Protein AF-A0A0N4Y5T8-F1 (afdb_monomer_lite)

InterPro domains:
  IPR003280 Two pore domain potassium channel [PTHR11003] (22-188)
  IPR013099 Potassium channel domain [PF07885] (125-163)

Radius of gyration: 40.85 Å; chains: 1; bounding box: 80×56×123 Å

Organism: Nippostrongylus brasiliensis (NCBI:txid27835)

pLDDT: mean 76.86, std 15.26, range [43.31, 96.75]

Foldseek 3Di:
DVVVVVVVVVVVVVVVVVVCVLCCVLVVLVVVLVVLVVVLVVVLCVVQVVVVVVVVVVLVVLVVVLVVVLVCVCVPDPDDDPVVSVVSNVVSVVVSVVVVCVVQVVLVVVVPPDDPDPVCPVVCPPSRDARPDPVSNVVVVVSCVVNVVSVVVNCVSVVVVVVVVVVVVVCVVVVVVVVVVVVVVVVVVVVVVCVPDPCNVVVVVVVVVVVVVVVVVVVVVD

Sequence (222 aa):
MAQVRLALVVDTQAALEKATAFIVTHVGLCFMVAVYAVVGAFMFQAIEYPKEMEFQGHIKNDTWNVVHELYDFINNSSVIEEAEVKAKAHRLLKHYEKLLVEAVNFEGTVVTFKLKSELYSSIAGYGHICPKTDTGRLMTIFYAMVGIPLMLLCLANIAETLAQIFTYIYFKVCCAYCRWQRNRRRIRRAALSFRYHPNAAVNNIRRGTVNFQLNQSFSVRN

Secondary structure (DSSP, 8-state):
-HHHHHHHHHHHHHHHHHHHHHHHHHHHHHHHHHHHHHHHHHHHHHHHHHHHHHHHHHHHHHHHHHHHHHHHHHHT-SS--HHHHHHHHHHHHHHHHHHHHHHHHHHHHTT-SS---TTSTTTGGGTT-S-SSHHHHHHHHHHHHHHHHHHHHHHHHHHHHHHHHHHHHHHHHHHHHHHHHHHHHHHHHHHHHHHS-TTHHHHHHHHHHHHHHHHHHHHT--

Structure (mmCIF, N/CA/C/O backbone):
data_AF-A0A0N4Y5T8-F1
#
_entry.id   AF-A0A0N4Y5T8-F1
#
loop_
_atom_site.group_PDB
_atom_site.id
_atom_site.type_symbol
_atom_site.label_atom_id
_atom_site.label_alt_id
_atom_site.label_comp_id
_atom_site.label_asym_id
_atom_site.label_entity_id
_atom_site.label_seq_id
_atom_site.pdbx_PDB_ins_code
_atom_site.Cartn_x
_atom_site.Cartn_y
_atom_site.Cartn_z
_atom_site.occupancy
_atom_site.B_iso_or_equiv
_atom_site.auth_seq_id
_atom_site.auth_comp_id
_atom_site.auth_asym_id
_atom_site.auth_atom_id
_atom_site.pdbx_PDB_model_num
ATOM 1 N N . MET A 1 1 ? -34.583 -21.631 40.948 1.00 59.00 1 MET A N 1
ATOM 2 C CA . MET A 1 1 ? -33.353 -21.997 40.202 1.00 59.00 1 MET A CA 1
ATOM 3 C C . MET A 1 1 ? -33.558 -22.125 38.689 1.00 59.00 1 MET A C 1
ATOM 5 O O . MET A 1 1 ? -32.701 -21.646 37.961 1.00 59.00 1 MET A O 1
ATOM 9 N N . ALA A 1 2 ? -34.667 -22.695 38.193 1.00 61.88 2 ALA A N 1
ATOM 10 C CA . ALA A 1 2 ? -34.928 -22.814 36.747 1.00 61.88 2 ALA A CA 1
ATOM 11 C C . ALA A 1 2 ? -35.050 -21.459 36.010 1.00 61.88 2 ALA A C 1
ATOM 13 O O . ALA A 1 2 ? -34.438 -21.284 34.966 1.00 61.88 2 ALA A O 1
ATOM 14 N N . GLN A 1 3 ? -35.740 -20.476 36.603 1.00 59.06 3 GLN A N 1
ATOM 15 C CA . GLN A 1 3 ? -35.907 -19.126 36.032 1.00 59.06 3 GLN A CA 1
ATOM 16 C C . GLN A 1 3 ? -34.575 -18.368 35.855 1.00 59.06 3 GLN A C 1
ATOM 18 O O . GLN A 1 3 ? -34.359 -17.701 34.852 1.00 59.06 3 GLN A O 1
ATOM 23 N N . VAL A 1 4 ? -33.638 -18.537 36.797 1.00 67.88 4 VAL A N 1
ATOM 24 C CA . VAL A 1 4 ? -32.302 -17.912 36.739 1.00 67.88 4 VAL A CA 1
ATOM 25 C C . VAL A 1 4 ? -31.433 -18.559 35.658 1.00 67.88 4 VAL A C 1
ATOM 27 O O . VAL A 1 4 ? -30.693 -17.862 34.975 1.00 67.88 4 VAL A O 1
ATOM 30 N N . ARG A 1 5 ? -31.540 -19.883 35.466 1.00 68.50 5 ARG A N 1
ATOM 31 C CA . ARG A 1 5 ? -30.838 -20.591 34.383 1.00 68.50 5 ARG A CA 1
ATOM 32 C C . ARG A 1 5 ? -31.384 -20.215 33.008 1.00 68.50 5 ARG A C 1
ATOM 34 O O . ARG A 1 5 ? -30.592 -20.061 32.091 1.00 68.50 5 ARG A O 1
ATOM 41 N N . LEU A 1 6 ? -32.699 -20.037 32.875 1.00 70.00 6 LEU A N 1
ATOM 42 C CA . LEU A 1 6 ? -33.319 -19.621 31.616 1.00 70.00 6 LEU A CA 1
ATOM 43 C C . LEU A 1 6 ? -32.900 -18.192 31.230 1.00 70.00 6 LEU A C 1
ATOM 45 O O . LEU A 1 6 ? -32.507 -17.972 30.092 1.00 70.00 6 LEU A O 1
ATOM 49 N N . ALA A 1 7 ? -32.887 -17.256 32.189 1.00 66.06 7 ALA A N 1
ATOM 50 C CA . ALA A 1 7 ? -32.402 -15.890 31.973 1.00 66.06 7 ALA A CA 1
ATOM 51 C C . ALA A 1 7 ? -30.912 -15.854 31.579 1.00 66.06 7 ALA A C 1
ATOM 53 O O . ALA A 1 7 ? -30.557 -15.211 30.600 1.00 66.06 7 ALA A O 1
ATOM 54 N N . LEU A 1 8 ? -30.058 -16.633 32.259 1.00 62.03 8 LEU A N 1
ATOM 55 C CA . LEU A 1 8 ? -28.639 -16.775 31.899 1.00 62.03 8 LEU A CA 1
ATOM 56 C C . LEU A 1 8 ? -28.436 -17.350 30.490 1.00 62.03 8 LEU A C 1
ATOM 58 O O . LEU A 1 8 ? -27.516 -16.935 29.789 1.00 62.03 8 LEU A O 1
ATOM 62 N N . VAL A 1 9 ? -29.273 -18.302 30.067 1.00 67.19 9 VAL A N 1
ATOM 63 C CA . VAL A 1 9 ? -29.219 -18.891 28.718 1.00 67.19 9 VAL A CA 1
ATOM 64 C C . VAL A 1 9 ? -29.683 -17.886 27.658 1.00 67.19 9 VAL A C 1
ATOM 66 O O . VAL A 1 9 ? -29.042 -17.768 26.620 1.00 67.19 9 VAL A O 1
ATOM 69 N N . VAL A 1 10 ? -30.734 -17.107 27.925 1.00 69.50 10 VAL A N 1
ATOM 70 C CA . VAL A 1 10 ? -31.217 -16.060 27.006 1.00 69.50 10 VAL A CA 1
ATOM 71 C C . VAL A 1 10 ? -30.204 -14.915 26.877 1.00 69.50 10 VAL A C 1
ATOM 73 O O . VAL A 1 10 ? -29.892 -14.503 25.760 1.00 69.50 10 VAL A O 1
ATOM 76 N N . ASP A 1 11 ? -29.610 -14.458 27.984 1.00 67.19 11 ASP A N 1
ATOM 77 C CA . ASP A 1 11 ? -28.565 -13.423 27.968 1.00 67.19 11 ASP A CA 1
ATOM 78 C C . ASP A 1 11 ? -27.283 -13.899 27.269 1.00 67.19 11 ASP A C 1
ATOM 80 O O . ASP A 1 11 ? -26.638 -13.129 26.555 1.00 67.19 11 ASP A O 1
ATOM 84 N N . THR A 1 12 ? -26.914 -15.177 27.419 1.00 69.31 12 THR A N 1
ATOM 85 C CA . THR A 1 12 ? -25.756 -15.751 26.712 1.00 69.31 12 THR A CA 1
ATOM 86 C C . THR A 1 12 ? -26.013 -15.946 25.220 1.00 69.31 12 THR A C 1
ATOM 88 O O . THR A 1 12 ? -25.099 -15.708 24.435 1.00 69.31 12 THR A O 1
ATOM 91 N N . GLN A 1 13 ? -27.234 -16.295 24.802 1.00 68.94 13 GLN A N 1
ATOM 92 C CA . GLN A 1 13 ? -27.614 -16.352 23.384 1.00 68.94 13 GLN A CA 1
ATOM 93 C C . GLN A 1 13 ? -27.595 -14.952 22.749 1.00 68.94 13 GLN A C 1
ATOM 95 O O . GLN A 1 13 ? -26.981 -14.765 21.703 1.00 68.94 13 GLN A O 1
ATOM 100 N N . ALA A 1 14 ? -28.148 -13.939 23.425 1.00 69.19 14 ALA A N 1
ATOM 101 C CA . ALA A 1 14 ? -28.129 -12.556 22.945 1.00 69.19 14 ALA A CA 1
ATOM 102 C C . ALA A 1 14 ? -26.711 -11.952 22.908 1.00 69.19 14 ALA A C 1
ATOM 104 O O . ALA A 1 14 ? -26.382 -11.163 22.019 1.00 69.19 14 ALA A O 1
ATOM 105 N N . ALA A 1 15 ? -25.848 -12.306 23.865 1.00 67.69 15 ALA A N 1
ATOM 106 C CA . ALA A 1 15 ? -24.439 -11.915 23.851 1.00 67.69 15 ALA A CA 1
ATOM 107 C C . ALA A 1 15 ? -23.654 -12.627 22.737 1.00 67.69 15 ALA A C 1
ATOM 109 O O . ALA A 1 15 ? -22.800 -12.003 22.108 1.00 67.69 15 ALA A O 1
ATOM 110 N N . LEU A 1 16 ? -23.963 -13.899 22.466 1.00 70.75 16 LEU A N 1
ATOM 111 C CA . LEU A 1 16 ? -23.367 -14.673 21.380 1.00 70.75 16 LEU A CA 1
ATOM 112 C C . LEU A 1 16 ? -23.751 -14.099 20.016 1.00 70.75 16 LEU A C 1
ATOM 114 O O . LEU A 1 16 ? -22.859 -13.882 19.207 1.00 70.75 16 LEU A O 1
ATOM 118 N N . GLU A 1 17 ? -25.025 -13.772 19.790 1.00 73.88 17 GLU A N 1
ATOM 119 C CA . GLU A 1 17 ? -25.496 -13.153 18.544 1.00 73.88 17 GLU A CA 1
ATOM 120 C C . GLU A 1 17 ? -24.819 -11.803 18.279 1.00 73.88 17 GLU A C 1
ATOM 122 O O . GLU A 1 17 ? -24.337 -11.544 17.174 1.00 73.88 17 GLU A O 1
ATOM 127 N N . LYS A 1 18 ? -24.695 -10.962 19.314 1.00 69.06 18 LYS A N 1
ATOM 128 C CA . LYS A 1 18 ? -23.986 -9.675 19.233 1.00 69.06 18 LYS A CA 1
ATOM 129 C C . LYS A 1 18 ? -22.493 -9.854 18.969 1.00 69.06 18 LYS A C 1
ATOM 131 O O . LYS A 1 18 ? -21.931 -9.122 18.158 1.00 69.06 18 LYS A O 1
ATOM 136 N N . ALA A 1 19 ? -21.856 -10.833 19.610 1.00 67.06 19 ALA A N 1
ATOM 137 C CA . ALA A 1 19 ? -20.452 -11.155 19.376 1.00 67.06 19 ALA A CA 1
ATOM 138 C C . ALA A 1 19 ? -20.226 -11.732 17.972 1.00 67.06 19 ALA A C 1
ATOM 140 O O . ALA A 1 19 ? -19.262 -11.356 17.314 1.00 67.06 19 ALA A O 1
ATOM 141 N N . THR A 1 20 ? -21.124 -12.584 17.469 1.00 68.62 20 THR A N 1
ATOM 142 C CA . THR A 1 20 ? -21.060 -13.080 16.091 1.00 68.62 20 THR A CA 1
ATOM 143 C C . THR A 1 20 ? -21.292 -11.964 15.089 1.00 68.62 20 THR A C 1
ATOM 145 O O . THR A 1 20 ? -20.532 -11.876 14.139 1.00 68.62 20 THR A O 1
ATOM 148 N N . ALA A 1 21 ? -22.255 -11.066 15.312 1.00 69.31 21 ALA A N 1
ATOM 149 C CA . ALA A 1 21 ? -22.484 -9.922 14.434 1.00 69.31 21 ALA A CA 1
ATOM 150 C C . ALA A 1 21 ? -21.259 -8.996 14.398 1.00 69.31 21 ALA A C 1
ATOM 152 O O . ALA A 1 21 ? -20.834 -8.598 13.322 1.00 69.31 21 ALA A O 1
ATOM 153 N N . PHE A 1 22 ? -20.644 -8.728 15.552 1.00 71.62 22 PHE A N 1
ATOM 154 C CA . PHE A 1 22 ? -19.413 -7.947 15.667 1.00 71.62 22 PHE A CA 1
ATOM 155 C C . PHE A 1 22 ? -18.226 -8.628 14.964 1.00 71.62 22 PHE A C 1
ATOM 157 O O . PHE A 1 22 ? -17.540 -8.025 14.148 1.00 71.62 22 PHE A O 1
ATOM 164 N N . ILE A 1 23 ? -17.986 -9.916 15.213 1.00 71.69 23 ILE A N 1
ATOM 165 C CA . ILE A 1 23 ? -16.888 -10.647 14.564 1.00 71.69 23 ILE A CA 1
ATOM 166 C C . ILE A 1 23 ? -17.124 -10.745 13.053 1.00 71.69 23 ILE A C 1
ATOM 168 O O . ILE A 1 23 ? -16.191 -10.552 12.281 1.00 71.69 23 ILE A O 1
ATOM 172 N N . VAL A 1 24 ? -18.361 -10.989 12.618 1.00 74.94 24 VAL A N 1
ATOM 173 C CA . VAL A 1 24 ? -18.730 -11.049 11.198 1.00 74.94 24 VAL A CA 1
ATOM 174 C C . VAL A 1 24 ? -18.549 -9.692 10.524 1.00 74.94 24 VAL A C 1
ATOM 176 O O . VAL A 1 24 ? -18.064 -9.659 9.399 1.00 74.94 24 VAL A O 1
ATOM 179 N N . THR A 1 25 ? -18.846 -8.570 11.183 1.00 78.81 25 THR A N 1
ATOM 180 C CA . THR A 1 25 ? -18.601 -7.247 10.591 1.00 78.81 25 THR A CA 1
ATOM 181 C C . THR A 1 25 ? -17.116 -6.896 10.560 1.00 78.81 25 THR A C 1
ATOM 183 O O . THR A 1 25 ? -16.640 -6.421 9.533 1.00 78.81 25 THR A O 1
ATOM 186 N N . HIS A 1 26 ? -16.350 -7.173 11.619 1.00 79.12 26 HIS A N 1
ATOM 187 C CA . HIS A 1 26 ? -14.912 -6.878 11.654 1.00 79.12 26 HIS A CA 1
ATOM 188 C C . HIS A 1 26 ? -14.095 -7.786 10.725 1.00 79.12 26 HIS A C 1
ATOM 190 O O . HIS A 1 26 ? -13.313 -7.297 9.911 1.00 79.12 26 HIS A O 1
ATOM 196 N N . VAL A 1 27 ? -14.290 -9.105 10.804 1.00 85.44 27 VAL A N 1
ATOM 197 C CA . VAL A 1 27 ? -13.580 -10.080 9.959 1.00 85.44 27 VAL A CA 1
ATOM 198 C C . VAL A 1 27 ? -14.112 -10.047 8.528 1.00 85.44 27 VAL A C 1
ATOM 200 O O . VAL A 1 27 ? -13.328 -10.116 7.583 1.00 85.44 27 VAL A O 1
ATOM 203 N N . GLY A 1 28 ? -15.425 -9.883 8.349 1.00 87.88 28 GLY A N 1
ATOM 204 C CA . GLY A 1 28 ? -16.051 -9.803 7.031 1.00 87.88 28 GLY A CA 1
ATOM 205 C C . GLY A 1 28 ? -15.627 -8.566 6.245 1.00 87.88 28 GLY A C 1
ATOM 206 O O . GLY A 1 28 ? -15.369 -8.679 5.051 1.00 87.88 28 GLY A O 1
ATOM 207 N N . LEU A 1 29 ? -15.467 -7.408 6.895 1.00 88.56 29 LEU A N 1
ATOM 208 C CA . LEU A 1 29 ? -14.987 -6.195 6.228 1.00 88.56 29 LEU A CA 1
ATOM 209 C C . LEU A 1 29 ? -13.530 -6.336 5.763 1.00 88.56 29 LEU A C 1
ATOM 211 O O . LEU A 1 29 ? -13.215 -5.999 4.623 1.00 88.56 29 LEU A O 1
ATOM 215 N N . CYS A 1 30 ? -12.656 -6.900 6.603 1.00 89.19 30 CYS A N 1
ATOM 216 C CA . CYS A 1 30 ? -11.274 -7.206 6.223 1.00 89.19 30 CYS A CA 1
ATOM 217 C C . CYS A 1 30 ? -11.211 -8.203 5.058 1.00 89.19 30 CYS A C 1
ATOM 219 O O . CYS A 1 30 ? -10.441 -8.015 4.118 1.00 89.19 30 CYS A O 1
ATOM 221 N N . PHE A 1 31 ? -12.043 -9.246 5.096 1.00 91.75 31 PHE A N 1
ATOM 222 C CA . PHE A 1 31 ? -12.136 -10.226 4.018 1.00 91.75 31 PHE A CA 1
ATOM 223 C C . PHE A 1 31 ? -12.635 -9.593 2.711 1.00 91.75 31 PHE A C 1
ATOM 225 O O . PHE A 1 31 ? -12.050 -9.829 1.657 1.00 91.75 31 PHE A O 1
ATOM 232 N N . MET A 1 32 ? -13.657 -8.737 2.776 1.00 91.44 32 MET A N 1
ATOM 233 C CA . MET A 1 32 ? -14.182 -8.011 1.618 1.00 91.44 32 MET A CA 1
ATOM 234 C C . MET A 1 32 ? -13.109 -7.129 0.975 1.00 91.44 32 MET A C 1
ATOM 236 O O . MET A 1 32 ? -12.959 -7.138 -0.243 1.00 91.44 32 MET A O 1
ATOM 240 N N . VAL A 1 33 ? -12.313 -6.421 1.783 1.00 94.44 33 VAL A N 1
ATOM 241 C CA . VAL A 1 33 ? -11.163 -5.638 1.303 1.00 94.44 33 VAL A CA 1
ATOM 242 C C . VAL A 1 33 ? -10.098 -6.525 0.653 1.00 94.44 33 VAL A C 1
ATOM 244 O O . VAL A 1 33 ? -9.551 -6.159 -0.385 1.00 94.44 33 VAL A O 1
ATOM 247 N N . ALA A 1 34 ? -9.809 -7.697 1.223 1.00 94.38 34 ALA A N 1
ATOM 248 C CA . ALA A 1 34 ? -8.841 -8.626 0.646 1.00 94.38 34 ALA A CA 1
ATOM 249 C C . ALA A 1 34 ? -9.308 -9.152 -0.720 1.00 94.38 34 ALA A C 1
ATOM 251 O O . ALA A 1 34 ? -8.547 -9.120 -1.686 1.00 94.38 34 ALA A O 1
ATOM 252 N N . VAL A 1 35 ? -10.572 -9.571 -0.827 1.00 95.38 35 VAL A N 1
ATOM 253 C CA . VAL A 1 35 ? -11.174 -9.988 -2.103 1.00 95.38 35 VAL A CA 1
ATOM 254 C C . VAL A 1 35 ? -11.152 -8.837 -3.104 1.00 95.38 35 VAL A C 1
ATO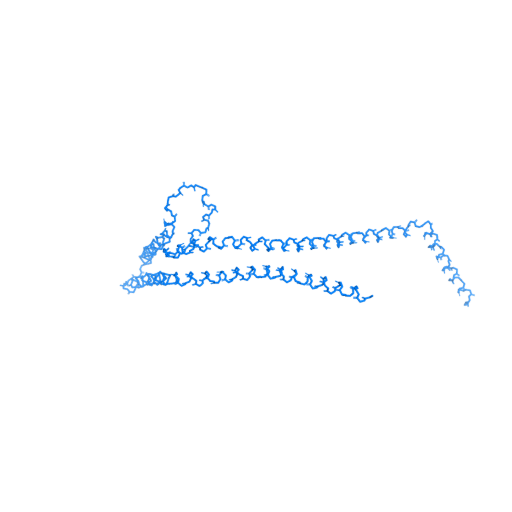M 256 O O . VAL A 1 35 ? -10.756 -9.035 -4.250 1.00 95.38 35 VAL A O 1
ATOM 259 N N . TYR A 1 36 ? -11.508 -7.628 -2.667 1.00 95.44 36 TYR A N 1
ATOM 260 C CA . TYR A 1 36 ? -11.465 -6.427 -3.492 1.00 95.44 36 TYR A CA 1
ATOM 261 C C . TYR A 1 36 ? -10.069 -6.185 -4.081 1.00 95.44 36 TYR A C 1
ATOM 263 O O . TYR A 1 36 ? -9.935 -6.032 -5.294 1.00 95.44 36 TYR A O 1
ATOM 271 N N . ALA A 1 37 ? -9.024 -6.262 -3.250 1.00 95.25 37 ALA A N 1
ATOM 272 C CA . ALA A 1 37 ? -7.635 -6.114 -3.677 1.00 95.25 37 ALA A CA 1
ATOM 273 C C . ALA A 1 37 ? -7.206 -7.186 -4.692 1.00 95.25 37 ALA A C 1
ATOM 275 O O . ALA A 1 37 ? -6.548 -6.865 -5.681 1.00 95.25 37 ALA A O 1
ATOM 276 N N . VAL A 1 38 ? -7.604 -8.444 -4.480 1.00 96.75 38 VAL A N 1
ATOM 277 C CA . VAL A 1 38 ? -7.308 -9.550 -5.404 1.00 96.75 38 VAL A CA 1
ATOM 278 C C . VAL A 1 38 ? -7.996 -9.339 -6.755 1.00 96.75 38 VAL A C 1
ATOM 280 O O . VAL A 1 38 ? -7.362 -9.502 -7.796 1.00 96.75 38 VAL A O 1
ATOM 283 N N . VAL A 1 39 ? -9.265 -8.921 -6.757 1.00 95.94 39 VAL A N 1
ATOM 284 C CA . VAL A 1 39 ? -10.000 -8.588 -7.988 1.00 95.94 39 VAL A CA 1
ATOM 285 C C . VAL A 1 39 ? -9.317 -7.442 -8.732 1.00 95.94 39 VAL A C 1
ATOM 287 O O . VAL A 1 39 ? -9.098 -7.551 -9.937 1.00 95.94 39 VAL A O 1
ATOM 290 N N . GLY A 1 40 ? -8.921 -6.379 -8.025 1.00 93.94 40 GLY A N 1
ATOM 291 C CA . GLY A 1 40 ? -8.158 -5.276 -8.609 1.00 93.94 40 GLY A CA 1
ATOM 292 C C . GLY A 1 40 ? -6.840 -5.742 -9.232 1.00 93.94 40 GLY A C 1
ATOM 293 O O . GLY A 1 40 ? -6.532 -5.360 -10.358 1.00 93.94 40 GLY A O 1
ATOM 294 N N . ALA A 1 41 ? -6.095 -6.618 -8.551 1.00 93.69 41 ALA A N 1
ATOM 295 C CA . ALA A 1 41 ? -4.832 -7.157 -9.053 1.00 93.69 41 ALA A CA 1
ATOM 296 C C . ALA A 1 41 ? -5.012 -7.940 -10.362 1.00 93.69 41 ALA A C 1
ATOM 298 O O . ALA A 1 41 ? -4.312 -7.665 -11.336 1.00 93.69 41 ALA A O 1
ATOM 299 N N . PHE A 1 42 ? -5.982 -8.858 -10.422 1.00 95.69 42 PHE A N 1
ATOM 300 C CA . PHE A 1 42 ? -6.266 -9.610 -11.647 1.00 95.69 42 PHE A CA 1
ATOM 301 C C . PHE A 1 42 ? -6.787 -8.718 -12.775 1.00 95.69 42 PHE A C 1
ATOM 303 O O . PHE A 1 42 ? -6.392 -8.894 -13.926 1.00 95.69 42 PHE A O 1
ATOM 310 N N . MET A 1 43 ? -7.642 -7.743 -12.458 1.00 93.94 43 MET A N 1
ATOM 311 C CA . MET A 1 43 ? -8.163 -6.788 -13.435 1.00 93.94 43 MET A CA 1
ATOM 312 C C . MET A 1 43 ? -7.033 -5.964 -14.065 1.00 93.94 43 MET A C 1
ATOM 314 O O . MET A 1 43 ? -6.937 -5.896 -15.289 1.00 93.94 43 MET A O 1
ATOM 318 N N . PHE A 1 44 ? -6.158 -5.365 -13.251 1.00 91.38 44 PHE A N 1
ATOM 319 C CA . PHE A 1 44 ? -5.040 -4.571 -13.765 1.00 91.38 44 PHE A CA 1
ATOM 320 C C . PHE A 1 44 ? -4.013 -5.430 -14.492 1.00 91.38 44 PHE A C 1
ATOM 322 O O . PHE A 1 44 ? -3.527 -5.016 -15.540 1.00 91.38 44 PHE A O 1
ATOM 329 N N . GLN A 1 45 ? -3.741 -6.644 -14.004 1.00 92.19 45 GLN A N 1
ATOM 330 C CA . GLN A 1 45 ? -2.881 -7.586 -14.712 1.00 92.19 45 GLN A CA 1
ATOM 331 C C . GLN A 1 45 ? -3.448 -7.909 -16.099 1.00 92.19 45 GLN A C 1
ATOM 333 O O . GLN A 1 45 ? -2.722 -7.817 -17.078 1.00 92.19 45 GLN A O 1
ATOM 338 N N . ALA A 1 46 ? -4.737 -8.226 -16.224 1.00 9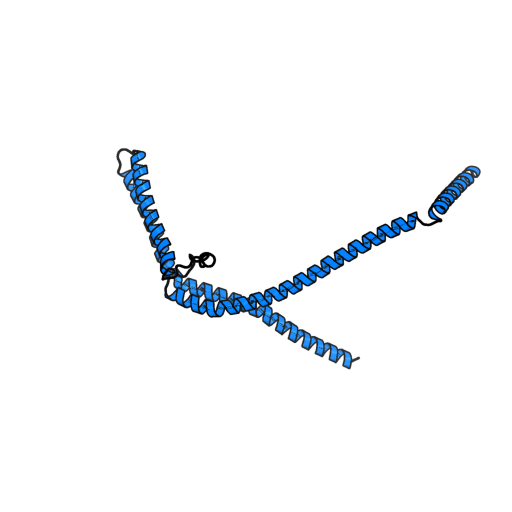2.25 46 ALA A N 1
ATOM 339 C CA . ALA A 1 46 ? -5.335 -8.563 -17.516 1.00 92.25 46 ALA A CA 1
ATOM 340 C C . ALA A 1 46 ? -5.268 -7.409 -18.535 1.00 92.25 46 ALA A C 1
ATOM 342 O O . ALA A 1 46 ? -5.109 -7.655 -19.730 1.00 92.25 46 ALA A O 1
ATOM 343 N N . ILE A 1 47 ? -5.381 -6.162 -18.067 1.00 90.56 47 ILE A N 1
ATOM 344 C CA . ILE A 1 47 ? -5.403 -4.972 -18.926 1.00 90.56 47 ILE A CA 1
ATOM 345 C C . ILE A 1 47 ? -3.985 -4.511 -19.301 1.00 90.56 47 ILE A C 1
ATOM 347 O O . ILE A 1 47 ? -3.731 -4.196 -20.462 1.00 90.56 47 ILE A O 1
ATOM 351 N N . GLU A 1 48 ? -3.058 -4.466 -18.343 1.00 89.00 48 GLU A N 1
ATOM 352 C CA . GLU A 1 48 ? -1.723 -3.877 -18.542 1.00 89.00 48 GLU A CA 1
ATOM 353 C C . GLU A 1 48 ? -0.675 -4.889 -19.027 1.00 89.00 48 GLU A C 1
ATOM 355 O O . GLU A 1 48 ? 0.255 -4.507 -19.738 1.00 89.00 48 GLU A O 1
ATOM 360 N N . TYR A 1 49 ? -0.841 -6.184 -18.730 1.00 89.25 49 TYR A N 1
ATOM 361 C CA . TYR A 1 49 ? 0.113 -7.227 -19.124 1.00 89.25 49 TYR A CA 1
ATOM 362 C C . TYR A 1 49 ? 0.483 -7.247 -20.621 1.00 89.25 49 TYR A C 1
ATOM 364 O O . TYR A 1 49 ? 1.678 -7.319 -20.916 1.00 89.25 49 TYR A O 1
ATOM 372 N N . PRO A 1 50 ? -0.449 -7.145 -21.595 1.00 87.44 50 PRO A N 1
ATOM 373 C CA . PRO A 1 50 ? -0.063 -7.160 -23.009 1.00 87.44 50 PRO A CA 1
ATOM 374 C C . PRO A 1 50 ? 0.790 -5.947 -23.399 1.00 87.44 50 PRO A C 1
ATOM 376 O O . PRO A 1 50 ? 1.722 -6.084 -24.193 1.00 87.44 50 PRO A O 1
ATOM 379 N N . LYS A 1 51 ? 0.510 -4.767 -22.826 1.00 83.00 51 LYS A N 1
ATOM 380 C CA . LYS A 1 51 ? 1.254 -3.543 -23.143 1.00 83.00 51 LYS A CA 1
ATOM 381 C C . LYS A 1 51 ? 2.629 -3.530 -22.485 1.00 83.00 51 LYS A C 1
ATOM 383 O O . LYS A 1 51 ? 3.596 -3.052 -23.076 1.00 83.00 51 LYS A O 1
ATOM 388 N N . GLU A 1 52 ? 2.727 -4.094 -21.287 1.00 83.94 52 GLU A N 1
ATOM 389 C CA . GLU A 1 52 ? 4.001 -4.270 -20.604 1.00 83.94 52 GLU A CA 1
ATOM 390 C C . GLU A 1 52 ? 4.914 -5.262 -21.337 1.00 83.94 52 GLU A C 1
ATOM 392 O O . GLU A 1 52 ? 6.106 -4.996 -21.484 1.00 83.94 52 GLU A O 1
ATOM 397 N N . MET A 1 53 ? 4.359 -6.346 -21.886 1.00 85.31 53 MET A N 1
ATOM 398 C CA . MET A 1 53 ? 5.125 -7.309 -22.682 1.00 85.31 53 MET A CA 1
ATOM 399 C C . MET A 1 53 ? 5.726 -6.698 -23.956 1.00 85.31 53 MET A C 1
ATOM 401 O O . MET A 1 53 ? 6.882 -6.976 -24.277 1.00 85.31 53 MET A O 1
ATOM 405 N N . GLU A 1 54 ? 4.977 -5.848 -24.664 1.00 83.38 54 GLU A N 1
ATOM 406 C CA . GLU A 1 54 ? 5.475 -5.114 -25.838 1.00 83.38 54 GLU A CA 1
ATOM 407 C C . GLU A 1 54 ? 6.638 -4.183 -25.448 1.00 83.38 54 GLU A C 1
ATOM 409 O O . GLU A 1 54 ? 7.702 -4.197 -26.068 1.00 83.38 54 GLU A O 1
ATOM 414 N N . PHE A 1 55 ? 6.471 -3.437 -24.353 1.00 78.00 55 PHE A N 1
ATOM 415 C CA . PHE A 1 55 ? 7.471 -2.495 -23.856 1.00 78.00 55 PHE A CA 1
ATOM 416 C C . PHE A 1 55 ? 8.760 -3.187 -23.389 1.00 78.00 55 PHE A C 1
ATOM 418 O O . PHE A 1 55 ? 9.858 -2.800 -23.793 1.00 78.00 55 PHE A O 1
ATOM 425 N N . GLN A 1 56 ? 8.645 -4.249 -22.584 1.00 78.44 56 GLN A N 1
ATOM 426 C CA . GLN A 1 56 ? 9.801 -5.029 -22.132 1.00 78.44 56 GLN A CA 1
ATOM 427 C C . GLN A 1 56 ? 10.510 -5.730 -23.300 1.00 78.44 56 GLN A C 1
ATOM 429 O O . GLN A 1 56 ? 11.738 -5.847 -23.296 1.00 78.44 56 GLN A O 1
ATOM 434 N N . GLY A 1 57 ? 9.757 -6.166 -24.317 1.00 78.88 57 GLY A N 1
ATOM 435 C CA . GLY A 1 57 ? 10.309 -6.740 -25.542 1.00 78.88 57 GLY A CA 1
ATOM 436 C C . GLY A 1 57 ? 11.188 -5.754 -26.313 1.00 78.88 57 GLY A C 1
ATOM 437 O O . GLY A 1 57 ? 12.304 -6.107 -26.696 1.00 78.88 57 GLY A O 1
ATOM 438 N N . HIS A 1 58 ? 10.727 -4.511 -26.482 1.00 80.00 58 HIS A N 1
ATOM 439 C CA . HIS A 1 58 ? 11.490 -3.464 -27.170 1.00 80.00 58 HIS A CA 1
ATOM 440 C C . HIS A 1 58 ? 12.781 -3.125 -26.412 1.00 80.00 58 HIS A C 1
ATOM 442 O O . HIS A 1 58 ? 13.857 -3.169 -26.999 1.00 80.00 58 HIS A O 1
ATOM 448 N N . ILE A 1 59 ? 12.706 -2.934 -25.089 1.00 77.88 59 ILE A N 1
ATOM 449 C CA . ILE A 1 59 ? 13.882 -2.627 -24.253 1.00 77.88 59 ILE A CA 1
ATOM 450 C C . ILE A 1 59 ? 14.937 -3.735 -24.332 1.00 77.88 59 ILE A C 1
ATOM 452 O O . ILE A 1 59 ? 16.138 -3.466 -24.443 1.00 77.88 59 ILE A O 1
ATOM 456 N N . LYS A 1 60 ? 14.502 -5.000 -24.283 1.00 79.81 60 LYS A N 1
ATOM 457 C CA . LYS A 1 60 ? 15.413 -6.141 -24.384 1.00 79.81 60 LYS A CA 1
ATOM 458 C C . LYS A 1 60 ? 16.100 -6.170 -25.751 1.00 79.81 60 LYS A C 1
ATOM 460 O O . LYS A 1 60 ? 17.314 -6.354 -25.796 1.00 79.81 60 LYS A O 1
ATOM 465 N N . ASN A 1 61 ? 15.357 -5.965 -26.837 1.00 84.19 61 ASN A N 1
ATOM 466 C CA . ASN A 1 61 ? 15.916 -5.947 -28.190 1.00 84.19 61 ASN A CA 1
ATOM 467 C C . ASN A 1 61 ? 16.888 -4.780 -28.398 1.00 84.19 61 ASN A C 1
ATOM 469 O O . ASN A 1 61 ? 17.980 -4.992 -28.918 1.00 84.19 61 ASN A O 1
ATOM 473 N N . ASP A 1 62 ? 16.551 -3.584 -27.920 1.00 83.75 62 ASP A N 1
ATOM 474 C CA . ASP A 1 62 ? 17.412 -2.403 -28.039 1.00 83.75 62 ASP A CA 1
ATOM 475 C C . ASP A 1 62 ? 18.725 -2.575 -27.264 1.00 83.75 62 ASP A C 1
ATOM 477 O O . ASP A 1 62 ? 19.795 -2.214 -27.756 1.00 83.75 62 ASP A O 1
ATOM 481 N N . THR A 1 63 ? 18.671 -3.221 -26.094 1.00 85.75 63 THR A N 1
ATOM 482 C CA . THR A 1 63 ? 19.876 -3.579 -25.329 1.00 85.75 63 THR A CA 1
ATOM 483 C C . THR A 1 63 ? 20.783 -4.516 -26.130 1.00 85.75 63 THR A C 1
ATOM 485 O O . THR A 1 63 ? 21.992 -4.293 -26.209 1.00 85.75 63 THR A O 1
ATOM 488 N N . TRP A 1 64 ? 20.215 -5.558 -26.747 1.00 86.44 64 TRP A N 1
ATOM 489 C CA . TRP A 1 64 ? 20.984 -6.497 -27.568 1.00 86.44 64 TRP A CA 1
ATOM 490 C C . TRP A 1 64 ? 21.540 -5.848 -28.832 1.00 86.44 64 TRP A C 1
ATOM 492 O O . TRP A 1 64 ? 22.675 -6.146 -29.195 1.00 86.44 64 TRP A O 1
ATOM 502 N N . ASN A 1 65 ? 20.806 -4.923 -29.450 1.00 89.38 65 ASN A N 1
ATOM 503 C CA . ASN A 1 65 ? 21.276 -4.179 -30.617 1.00 89.38 65 ASN A CA 1
ATOM 504 C C . ASN A 1 65 ? 22.515 -3.337 -30.287 1.00 89.38 65 ASN A C 1
ATOM 506 O O . ASN A 1 65 ? 23.499 -3.395 -31.018 1.00 89.38 65 ASN A O 1
ATOM 510 N N . VAL A 1 66 ? 22.519 -2.630 -29.150 1.00 88.38 66 VAL A N 1
ATOM 511 C CA . VAL A 1 66 ? 23.683 -1.845 -28.698 1.00 88.38 66 VAL A CA 1
ATOM 512 C C . VAL A 1 66 ? 24.903 -2.737 -28.457 1.00 88.38 66 VAL A C 1
ATOM 514 O O . VAL A 1 66 ? 26.018 -2.391 -28.853 1.00 88.38 66 VAL A O 1
ATOM 517 N N . VAL A 1 67 ? 24.701 -3.891 -27.817 1.00 89.38 67 VAL A N 1
ATOM 518 C CA . VAL A 1 67 ? 25.779 -4.854 -27.549 1.00 89.38 67 VAL A CA 1
ATOM 519 C C . VAL A 1 67 ? 26.318 -5.448 -28.850 1.00 89.38 67 VAL A C 1
ATOM 521 O O . VAL A 1 67 ? 27.534 -5.526 -29.020 1.00 89.38 67 VAL A O 1
ATOM 524 N N . HIS A 1 68 ? 25.436 -5.825 -29.776 1.00 90.94 68 HIS A N 1
ATOM 525 C CA . HIS A 1 68 ? 25.811 -6.396 -31.067 1.00 90.94 68 HIS A CA 1
ATOM 526 C C . HIS A 1 68 ? 26.569 -5.384 -31.931 1.00 90.94 68 HIS A C 1
ATOM 528 O O . HIS A 1 68 ? 27.620 -5.705 -32.473 1.00 90.94 68 HIS A O 1
ATOM 534 N N . GLU A 1 69 ? 26.103 -4.136 -31.998 1.00 89.06 69 GLU A N 1
ATOM 535 C CA . GLU A 1 69 ? 26.756 -3.082 -32.779 1.00 89.06 69 GLU A CA 1
ATOM 536 C C . GLU A 1 69 ? 28.151 -2.731 -32.234 1.00 89.06 69 GLU A C 1
ATOM 538 O O . GLU A 1 69 ? 29.085 -2.447 -32.995 1.00 89.06 69 GLU A O 1
ATOM 543 N N . LEU A 1 70 ? 28.322 -2.777 -30.909 1.00 89.25 70 LEU A N 1
ATOM 544 C CA . LEU A 1 70 ? 29.627 -2.602 -30.281 1.00 89.25 70 LEU A CA 1
ATOM 545 C C . LEU A 1 70 ? 30.548 -3.800 -30.550 1.00 89.25 70 LEU A C 1
ATOM 547 O O . LEU A 1 70 ? 31.731 -3.608 -30.828 1.00 89.25 70 LEU A O 1
ATOM 551 N N . TYR A 1 71 ? 30.014 -5.021 -30.499 1.00 88.25 71 TYR A N 1
ATOM 552 C CA . TYR A 1 71 ? 30.772 -6.240 -30.773 1.00 88.25 71 TYR A CA 1
ATOM 553 C C . TYR A 1 71 ? 31.231 -6.317 -32.235 1.00 88.25 71 TYR A C 1
ATOM 555 O O . TYR A 1 71 ? 32.410 -6.554 -32.493 1.00 88.25 71 TYR A O 1
ATOM 563 N N . ASP A 1 72 ? 30.345 -6.015 -33.185 1.00 90.56 72 ASP A N 1
ATOM 564 C CA . ASP A 1 72 ? 30.665 -5.964 -34.615 1.00 90.56 72 ASP A CA 1
ATOM 565 C C . ASP A 1 72 ? 31.742 -4.924 -34.920 1.00 90.56 72 ASP A C 1
ATOM 567 O O . ASP A 1 72 ? 32.613 -5.148 -35.760 1.00 90.56 72 ASP A O 1
ATOM 571 N N . PHE A 1 73 ? 31.717 -3.783 -34.228 1.00 87.69 73 PHE A N 1
ATOM 572 C CA . PHE A 1 73 ? 32.757 -2.769 -34.373 1.00 87.69 73 PHE A CA 1
ATOM 573 C C . PHE A 1 73 ? 34.130 -3.277 -33.935 1.00 87.69 73 PHE A C 1
ATOM 575 O O . PHE A 1 73 ? 35.120 -3.026 -34.619 1.00 87.69 73 PHE A O 1
ATOM 582 N N . ILE A 1 74 ? 34.185 -3.997 -32.813 1.00 87.00 74 ILE A N 1
ATOM 583 C CA . ILE A 1 74 ? 35.426 -4.570 -32.289 1.00 87.00 74 ILE A CA 1
ATOM 584 C C . ILE A 1 74 ? 35.932 -5.668 -33.232 1.00 87.00 74 ILE A C 1
ATOM 586 O O . ILE A 1 74 ? 37.114 -5.692 -33.556 1.00 87.00 74 ILE A O 1
ATOM 590 N N . ASN A 1 75 ? 35.043 -6.542 -33.710 1.00 87.88 75 ASN A N 1
ATOM 591 C CA . ASN A 1 75 ? 35.417 -7.695 -34.528 1.00 87.88 75 ASN A CA 1
ATOM 592 C C . ASN A 1 75 ? 35.848 -7.318 -35.959 1.00 87.88 75 ASN A C 1
ATOM 594 O O . ASN A 1 75 ? 36.688 -7.994 -36.546 1.00 87.88 75 ASN A O 1
ATOM 598 N N . ASN A 1 76 ? 35.304 -6.233 -36.520 1.00 86.69 76 ASN A N 1
ATOM 599 C CA . ASN A 1 76 ? 35.654 -5.754 -37.863 1.00 86.69 76 ASN A CA 1
ATOM 600 C C . ASN A 1 76 ? 36.854 -4.786 -37.887 1.00 86.69 76 ASN A C 1
ATOM 602 O O . ASN A 1 76 ? 37.296 -4.391 -38.967 1.00 86.69 76 ASN A O 1
ATOM 606 N N . SER A 1 77 ? 37.386 -4.392 -36.726 1.00 82.12 77 SER A N 1
ATOM 607 C CA . SER A 1 77 ? 38.533 -3.484 -36.636 1.00 82.12 77 SER A CA 1
ATOM 608 C C . SER A 1 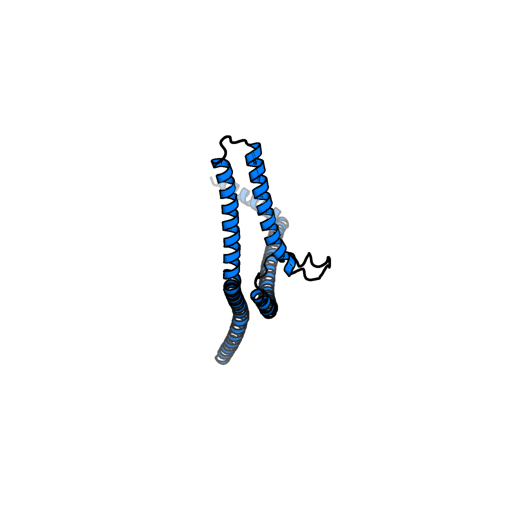77 ? 39.846 -4.266 -36.593 1.00 82.12 77 SER A C 1
ATOM 610 O O . SER A 1 77 ? 40.072 -5.074 -35.697 1.00 82.12 77 SER A O 1
ATOM 612 N N . SER A 1 78 ? 40.750 -4.012 -37.545 1.00 75.69 78 SER A N 1
ATOM 613 C CA . SER A 1 78 ? 42.058 -4.688 -37.623 1.00 75.69 78 SER A CA 1
ATOM 614 C C . SER A 1 78 ? 43.045 -4.262 -36.528 1.00 75.69 78 SER A C 1
ATOM 616 O O . SER A 1 78 ? 44.021 -4.965 -36.277 1.00 75.69 78 SER A O 1
ATOM 618 N N . VAL A 1 79 ? 42.812 -3.110 -35.889 1.00 76.56 79 VAL A N 1
ATOM 619 C CA . VAL A 1 79 ? 43.584 -2.584 -34.754 1.00 76.56 79 VAL A CA 1
ATOM 620 C C . VAL A 1 79 ? 42.593 -2.035 -33.730 1.00 76.56 79 VAL A C 1
ATOM 622 O O . VAL A 1 79 ? 41.759 -1.198 -34.065 1.00 76.56 79 VAL A O 1
ATOM 625 N N . ILE A 1 80 ? 42.665 -2.521 -32.490 1.00 76.88 80 ILE A N 1
ATOM 626 C CA . ILE A 1 80 ? 41.777 -2.095 -31.402 1.00 76.88 80 ILE A CA 1
ATOM 627 C C . ILE A 1 80 ? 42.438 -0.924 -30.678 1.00 76.88 80 ILE A C 1
ATOM 629 O O . ILE A 1 80 ? 43.306 -1.122 -29.828 1.00 76.88 80 ILE A O 1
ATOM 633 N N . GLU A 1 81 ? 42.026 0.297 -31.009 1.00 83.75 81 GLU A N 1
ATOM 634 C CA . GLU A 1 81 ? 42.405 1.484 -30.246 1.00 83.75 81 GLU A CA 1
ATOM 635 C C . GLU A 1 81 ? 41.397 1.733 -29.115 1.00 83.75 81 GLU A C 1
ATOM 637 O O . GLU A 1 81 ? 40.195 1.902 -29.338 1.00 83.75 81 GLU A O 1
ATOM 642 N N . GLU A 1 82 ? 41.887 1.769 -27.872 1.00 81.25 82 GLU A N 1
ATOM 643 C CA . GLU A 1 82 ? 41.043 1.906 -26.678 1.00 81.25 82 GLU A CA 1
ATOM 644 C C . GLU A 1 82 ? 40.207 3.199 -26.702 1.00 81.25 82 GLU A C 1
ATOM 646 O O . GLU A 1 82 ? 39.040 3.204 -26.299 1.00 81.25 82 GLU A O 1
ATOM 651 N N . ALA A 1 83 ? 40.775 4.290 -27.226 1.00 83.50 83 ALA A N 1
ATOM 652 C CA . ALA A 1 83 ? 40.101 5.579 -27.327 1.00 83.50 83 ALA A CA 1
ATOM 653 C C . ALA A 1 83 ? 38.894 5.537 -28.281 1.00 83.50 83 ALA A C 1
ATOM 655 O O . ALA A 1 83 ? 37.831 6.069 -27.947 1.00 83.50 83 ALA A O 1
ATOM 656 N N . GLU A 1 84 ? 39.020 4.870 -29.431 1.00 85.12 84 GLU A N 1
ATOM 657 C CA . GLU A 1 84 ? 37.953 4.780 -30.433 1.00 85.12 84 GLU A CA 1
ATOM 658 C C . GLU A 1 84 ? 36.818 3.855 -29.985 1.00 85.12 84 GLU A C 1
ATOM 660 O O . GLU A 1 84 ? 35.641 4.215 -30.091 1.00 85.12 84 GLU A O 1
ATOM 665 N N . VAL A 1 85 ? 37.154 2.701 -29.396 1.00 86.19 85 VAL A N 1
ATOM 666 C CA . VAL A 1 85 ? 36.158 1.774 -28.834 1.00 86.19 85 VAL A CA 1
ATOM 667 C C . VAL A 1 85 ? 35.387 2.440 -27.699 1.00 86.19 85 VAL A C 1
ATOM 669 O O . VAL A 1 85 ? 34.155 2.389 -27.671 1.00 86.19 85 VAL A O 1
ATOM 672 N N . LYS A 1 86 ? 36.084 3.135 -26.792 1.00 87.81 86 LYS A N 1
ATOM 673 C CA . LYS A 1 86 ? 35.447 3.858 -25.686 1.00 87.81 86 LYS A CA 1
ATOM 674 C C . LYS A 1 86 ? 34.566 5.001 -26.187 1.00 87.81 86 LYS A C 1
ATOM 676 O O . LYS A 1 86 ? 33.467 5.194 -25.665 1.00 87.81 86 LYS A O 1
ATOM 681 N N . ALA A 1 87 ? 35.002 5.732 -27.214 1.00 90.12 87 ALA A N 1
ATOM 682 C CA . ALA A 1 87 ? 34.207 6.792 -27.825 1.00 90.12 87 ALA A CA 1
ATOM 683 C C . ALA A 1 87 ? 32.935 6.245 -28.490 1.00 90.12 87 ALA A C 1
ATOM 685 O O . ALA A 1 87 ? 31.859 6.829 -28.319 1.00 90.12 87 ALA A O 1
ATOM 686 N N . LYS A 1 88 ? 33.022 5.116 -29.206 1.00 88.50 88 LYS A N 1
ATOM 687 C CA . LYS A 1 88 ? 31.854 4.482 -29.831 1.00 88.50 88 LYS A CA 1
ATOM 688 C C . LYS A 1 88 ? 30.893 3.906 -28.792 1.00 88.50 88 LYS A C 1
ATOM 690 O O . LYS A 1 88 ? 29.700 4.196 -28.861 1.00 88.50 88 LYS A O 1
ATOM 695 N N . ALA A 1 89 ? 31.404 3.196 -27.787 1.00 89.31 89 ALA A N 1
ATOM 696 C CA . ALA A 1 89 ? 30.605 2.696 -26.669 1.00 89.31 89 ALA A CA 1
ATOM 697 C C . ALA A 1 89 ? 29.863 3.836 -25.954 1.00 89.31 89 ALA A C 1
ATOM 699 O O . ALA A 1 89 ? 28.662 3.741 -25.715 1.00 89.31 89 ALA A O 1
ATOM 700 N N . HIS A 1 90 ? 30.544 4.956 -25.684 1.00 91.19 90 HIS A N 1
ATOM 701 C CA . HIS A 1 90 ? 29.921 6.116 -25.051 1.00 91.19 90 HIS A CA 1
ATOM 702 C C . HIS A 1 90 ? 28.797 6.721 -25.907 1.00 91.19 90 HIS A C 1
ATOM 704 O O . HIS A 1 90 ? 27.756 7.092 -25.371 1.00 91.19 90 HIS A O 1
ATOM 710 N N . ARG A 1 91 ? 28.964 6.799 -27.235 1.00 91.81 91 ARG A N 1
ATOM 711 C CA . ARG A 1 91 ? 27.915 7.298 -28.143 1.00 91.81 91 ARG A CA 1
ATOM 712 C C . ARG A 1 91 ? 26.688 6.385 -28.172 1.00 91.81 91 ARG A C 1
ATOM 714 O O . ARG A 1 91 ? 25.576 6.896 -28.071 1.00 91.81 91 ARG A O 1
ATOM 721 N N . LEU A 1 92 ? 26.889 5.070 -28.277 1.00 89.19 92 LEU A N 1
ATOM 722 C CA . LEU A 1 92 ? 25.796 4.092 -28.308 1.00 89.19 92 LEU A CA 1
ATOM 723 C C . LEU A 1 92 ? 25.027 4.067 -26.982 1.00 89.19 92 LEU A C 1
ATOM 725 O O . LEU A 1 92 ? 23.801 4.160 -26.977 1.00 89.19 92 LEU A O 1
ATOM 729 N N . LEU A 1 93 ? 25.741 4.055 -25.852 1.00 89.19 93 LEU A N 1
ATOM 730 C CA . LEU A 1 93 ? 25.127 4.108 -24.524 1.00 89.19 93 LEU A CA 1
ATOM 731 C C . LEU A 1 93 ? 24.366 5.414 -24.293 1.00 89.19 93 LEU A C 1
ATOM 733 O O . LEU A 1 93 ? 23.256 5.383 -23.776 1.00 89.19 93 LEU A O 1
ATOM 737 N N . LYS A 1 94 ? 24.911 6.555 -24.729 1.00 89.62 94 LYS A N 1
ATOM 738 C CA . LYS A 1 94 ? 24.234 7.855 -24.619 1.00 89.62 94 LYS A CA 1
ATOM 739 C C . LYS A 1 94 ? 22.964 7.927 -25.471 1.00 89.62 94 LYS A C 1
ATOM 741 O O . LYS A 1 94 ? 22.003 8.593 -25.091 1.00 89.62 94 LYS A O 1
ATOM 746 N N . HIS A 1 95 ? 22.948 7.269 -26.630 1.00 88.06 95 HIS A N 1
ATOM 747 C CA . HIS A 1 95 ? 21.749 7.181 -27.460 1.00 88.06 95 HIS A CA 1
ATOM 748 C C . HIS A 1 95 ? 20.670 6.317 -26.794 1.00 88.06 95 HIS A C 1
ATOM 750 O O . HIS A 1 95 ? 19.527 6.755 -26.682 1.00 88.06 95 HIS A O 1
ATOM 756 N N . TYR A 1 96 ? 21.055 5.151 -26.275 1.00 85.50 96 TYR A N 1
ATOM 757 C CA . TYR A 1 96 ? 20.170 4.268 -25.517 1.00 85.50 96 TYR A CA 1
ATOM 758 C C . TYR A 1 96 ? 19.616 4.936 -24.249 1.00 85.50 96 TYR A C 1
ATOM 760 O O . TYR A 1 96 ? 18.418 4.873 -23.986 1.00 85.50 96 TYR A O 1
ATOM 768 N N . GLU A 1 97 ? 20.457 5.659 -23.506 1.00 86.00 97 GLU A N 1
ATOM 769 C CA . GLU A 1 97 ? 20.042 6.457 -22.349 1.00 86.00 97 GLU A CA 1
ATOM 770 C C . GLU A 1 97 ? 18.995 7.499 -22.746 1.00 86.00 97 GLU A C 1
ATOM 772 O O . GLU A 1 97 ? 17.981 7.637 -22.071 1.00 86.00 97 GLU A O 1
ATOM 777 N N . LYS A 1 98 ? 19.189 8.200 -23.869 1.00 85.75 98 LYS A N 1
ATOM 778 C CA . LYS A 1 98 ? 18.219 9.189 -24.347 1.00 85.75 98 LYS A CA 1
ATOM 779 C C . LYS A 1 98 ? 16.869 8.550 -24.695 1.00 85.75 98 LYS A C 1
ATOM 781 O O . LYS A 1 98 ? 15.844 9.114 -24.327 1.00 85.75 98 LYS A O 1
ATOM 786 N N . LEU A 1 99 ? 16.872 7.387 -25.351 1.00 81.88 99 LEU A N 1
ATOM 787 C CA . LEU A 1 99 ? 15.656 6.629 -25.673 1.00 81.88 99 LEU A CA 1
ATOM 788 C C . LEU A 1 99 ? 14.930 6.151 -24.407 1.00 81.88 99 LEU A C 1
ATOM 790 O O . LEU A 1 99 ? 13.713 6.288 -24.308 1.00 81.88 99 LEU A O 1
ATOM 794 N N . LEU A 1 100 ? 15.672 5.658 -23.411 1.00 79.94 100 LEU A 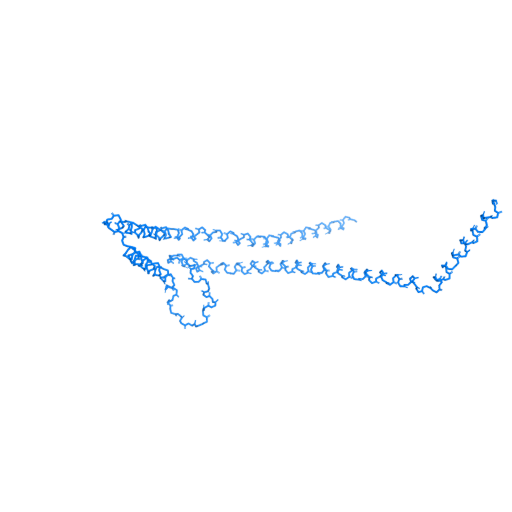N 1
ATOM 795 C CA . LEU A 1 100 ? 15.117 5.273 -22.112 1.00 79.94 100 LEU A CA 1
ATOM 796 C C . LEU A 1 100 ? 14.535 6.469 -21.361 1.00 79.94 100 LEU A C 1
ATOM 798 O O . LEU A 1 100 ? 13.420 6.390 -20.854 1.00 79.94 100 LEU A O 1
ATOM 802 N N . VAL A 1 101 ? 15.268 7.581 -21.297 1.00 79.94 101 VAL A N 1
ATOM 803 C CA . VAL A 1 101 ? 14.808 8.804 -20.632 1.00 79.94 101 VAL A CA 1
ATOM 804 C C . VAL A 1 101 ? 13.557 9.338 -21.316 1.00 79.94 101 VAL A C 1
ATOM 806 O O . VAL A 1 101 ? 12.633 9.742 -20.628 1.00 79.94 101 VAL A O 1
ATOM 809 N N . GLU A 1 102 ? 13.479 9.313 -22.645 1.00 76.62 102 GLU A N 1
ATOM 810 C CA . GLU A 1 102 ? 12.285 9.733 -23.382 1.00 76.62 102 GLU A CA 1
ATOM 811 C C . GLU A 1 102 ? 11.092 8.801 -23.129 1.00 76.62 102 GLU A C 1
ATOM 813 O O . GLU A 1 102 ? 9.993 9.283 -22.849 1.00 76.62 102 GLU A O 1
ATOM 818 N N . ALA A 1 103 ? 11.315 7.484 -23.123 1.00 69.62 103 ALA A N 1
ATOM 819 C CA . ALA A 1 103 ? 10.292 6.496 -22.799 1.00 69.62 103 ALA A CA 1
ATOM 820 C C . ALA A 1 103 ? 9.755 6.657 -21.366 1.00 69.62 103 ALA A C 1
ATOM 822 O O . ALA A 1 103 ? 8.546 6.598 -21.169 1.00 69.62 103 ALA A O 1
ATOM 823 N N . VAL A 1 104 ? 10.631 6.927 -20.390 1.00 68.50 104 VAL A N 1
ATOM 824 C CA . VAL A 1 104 ? 10.277 7.177 -18.980 1.00 68.50 104 VAL A CA 1
ATOM 825 C C . VAL A 1 104 ? 9.630 8.554 -18.795 1.00 68.50 104 VAL A C 1
ATOM 827 O O . VAL A 1 104 ? 8.681 8.714 -18.034 1.00 68.50 104 VAL A O 1
ATOM 830 N N . ASN A 1 105 ? 10.089 9.580 -19.511 1.00 63.00 105 ASN A N 1
ATOM 831 C CA . ASN A 1 105 ? 9.547 10.933 -19.386 1.00 63.00 105 ASN A CA 1
ATOM 832 C C . ASN A 1 105 ? 8.172 11.064 -20.069 1.00 63.00 105 ASN A C 1
ATOM 834 O O . ASN A 1 105 ? 7.330 11.856 -19.634 1.00 63.00 105 ASN A O 1
ATOM 838 N N . PHE A 1 106 ? 7.888 10.243 -21.088 1.00 57.84 106 PHE A N 1
ATOM 839 C CA . PHE A 1 106 ? 6.534 10.076 -21.619 1.00 57.84 106 PHE A CA 1
ATOM 840 C C . PHE A 1 106 ? 5.569 9.559 -20.539 1.00 57.84 106 PHE A C 1
ATOM 842 O O . PHE A 1 106 ? 4.426 10.013 -20.494 1.00 57.84 106 PHE A O 1
ATOM 849 N N . GLU A 1 107 ? 6.034 8.723 -19.600 1.00 53.56 107 GLU A N 1
ATOM 850 C CA . GLU A 1 107 ? 5.233 8.267 -18.449 1.00 53.56 107 GLU A CA 1
ATOM 851 C C . GLU A 1 107 ? 4.819 9.431 -17.531 1.00 53.56 107 GLU A C 1
ATOM 853 O O . GLU A 1 107 ? 3.710 9.431 -17.001 1.00 53.56 107 GLU A O 1
ATOM 858 N N . GLY A 1 108 ? 5.648 10.477 -17.414 1.00 49.69 108 GLY A N 1
ATOM 859 C CA . GLY A 1 108 ? 5.332 11.688 -16.645 1.00 49.69 108 GLY A CA 1
ATOM 860 C C . GLY A 1 108 ? 4.482 12.729 -17.391 1.00 49.69 108 GLY A C 1
ATOM 861 O O . GLY A 1 108 ? 3.835 13.569 -16.756 1.00 49.69 108 GLY A O 1
ATOM 862 N N . THR A 1 109 ? 4.448 12.685 -18.730 1.00 45.12 109 THR A N 1
ATOM 863 C CA . THR A 1 109 ? 3.880 13.766 -19.563 1.00 45.12 109 THR A CA 1
ATOM 864 C C . THR A 1 109 ? 2.349 13.690 -19.701 1.00 45.12 109 THR A C 1
ATOM 866 O O . THR A 1 109 ? 1.651 14.702 -19.762 1.00 45.12 109 THR A O 1
ATOM 869 N N . VAL A 1 110 ? 1.782 12.484 -19.672 1.00 47.47 110 VAL A N 1
ATOM 870 C CA . VAL A 1 110 ? 0.324 12.255 -19.774 1.00 47.47 110 VAL A CA 1
ATOM 871 C C . VAL A 1 110 ? -0.456 12.706 -18.534 1.00 47.47 110 VAL A C 1
ATOM 873 O O . VAL A 1 110 ? -1.633 13.037 -18.646 1.00 47.47 110 VAL A O 1
ATOM 876 N N . VAL A 1 111 ? 0.192 12.796 -17.368 1.00 49.56 111 VAL A N 1
ATOM 877 C CA . VAL A 1 111 ? -0.411 13.353 -16.138 1.00 49.56 111 VAL A CA 1
ATOM 878 C C . VAL A 1 111 ? -0.193 14.870 -16.033 1.00 49.56 111 VAL A C 1
ATOM 880 O O . VAL A 1 111 ? -0.834 15.547 -15.234 1.00 49.56 111 VAL A O 1
ATOM 883 N N . THR A 1 112 ? 0.678 15.439 -16.874 1.00 44.88 112 THR A N 1
ATOM 884 C CA . THR A 1 112 ? 0.984 16.878 -16.927 1.00 44.88 112 THR A CA 1
ATOM 885 C C . THR A 1 112 ? 0.143 17.636 -17.956 1.00 44.88 112 THR A C 1
ATOM 887 O O . THR A 1 112 ? 0.511 18.731 -18.386 1.00 44.88 112 THR A O 1
ATOM 890 N N . PHE A 1 113 ? -1.062 17.162 -18.289 1.00 46.81 113 PHE A N 1
ATOM 891 C CA . PHE A 1 113 ? -2.071 18.068 -18.836 1.00 46.81 113 PHE A CA 1
ATOM 892 C C . PHE A 1 113 ? -2.587 19.000 -17.722 1.00 46.81 113 PHE A C 1
ATOM 894 O O . PHE A 1 113 ? -3.631 18.790 -17.117 1.00 46.81 113 PHE A O 1
ATOM 901 N N . LYS A 1 114 ? -1.836 20.093 -17.528 1.00 46.34 114 LYS A N 1
ATOM 902 C CA . LYS A 1 114 ? -2.284 21.404 -17.027 1.00 46.34 114 LYS A CA 1
ATOM 903 C C . LYS A 1 114 ? -2.560 21.615 -15.531 1.00 46.34 114 LYS A C 1
ATOM 905 O O . LYS A 1 114 ? -3.578 22.218 -15.223 1.00 46.34 114 LYS A O 1
ATOM 910 N N . LEU A 1 115 ? -1.632 21.350 -14.609 1.00 45.19 115 LEU A N 1
ATOM 911 C CA . LEU A 1 115 ? -1.623 22.091 -13.330 1.00 45.19 115 LEU A CA 1
ATOM 912 C C . LEU A 1 115 ? -0.190 22.404 -12.871 1.00 45.19 115 LEU A C 1
ATOM 914 O O . LEU A 1 115 ? 0.447 21.635 -12.162 1.00 45.19 115 LEU A O 1
ATOM 918 N N . LYS A 1 116 ? 0.313 23.580 -13.271 1.00 50.53 116 LYS A N 1
ATOM 919 C CA . LYS A 1 116 ? 1.415 24.264 -12.578 1.00 50.53 116 LYS A CA 1
ATOM 920 C C . LYS A 1 116 ? 0.878 24.770 -11.234 1.00 50.53 116 LYS A C 1
ATOM 922 O O . LYS A 1 116 ? 0.383 25.890 -11.156 1.00 50.53 116 LYS A O 1
ATOM 927 N N . SER A 1 117 ? 0.946 23.959 -10.187 1.00 50.06 117 SER A N 1
ATOM 928 C CA . SER A 1 117 ? 0.863 24.455 -8.813 1.00 50.06 117 SER A CA 1
ATOM 929 C C . SER A 1 117 ? 1.892 23.728 -7.952 1.00 50.06 117 SER A C 1
ATOM 931 O O . SER A 1 117 ? 1.924 22.502 -7.872 1.00 50.06 117 SER A O 1
ATOM 933 N N . GLU A 1 118 ? 2.757 24.503 -7.300 1.00 52.72 118 GLU A N 1
ATOM 934 C CA . GLU A 1 118 ? 3.856 24.045 -6.431 1.00 52.72 118 GLU A CA 1
ATOM 935 C C . GLU A 1 118 ? 3.379 23.285 -5.173 1.00 52.72 118 GLU A C 1
ATOM 937 O O . GLU A 1 118 ? 4.186 22.870 -4.349 1.00 52.72 118 GLU A O 1
ATOM 942 N N . LEU A 1 119 ? 2.070 23.046 -5.038 1.00 48.03 119 LEU A N 1
ATOM 943 C CA . LEU A 1 119 ? 1.453 22.287 -3.953 1.00 48.03 119 LEU A CA 1
ATOM 944 C C . LEU A 1 119 ? 1.280 20.789 -4.278 1.00 48.03 119 LEU A C 1
ATOM 946 O O . LEU A 1 119 ? 0.961 20.009 -3.387 1.00 48.03 119 LEU A O 1
ATOM 950 N N . TYR A 1 120 ? 1.487 20.362 -5.531 1.00 49.34 120 TYR A N 1
ATOM 951 C CA . TYR A 1 120 ? 1.249 18.969 -5.940 1.00 49.34 120 TYR A CA 1
ATOM 952 C C . TYR A 1 120 ? 2.458 18.039 -5.765 1.00 49.34 120 TYR A C 1
ATOM 954 O O . TYR A 1 120 ? 2.298 16.828 -5.886 1.00 49.34 120 TYR A O 1
ATOM 962 N N . SER A 1 121 ? 3.658 18.547 -5.453 1.00 47.97 121 SER A N 1
ATOM 963 C CA . SER A 1 121 ? 4.849 17.690 -5.297 1.00 47.97 121 SER A CA 1
ATOM 964 C C . SER A 1 121 ? 4.765 16.760 -4.080 1.00 47.97 121 SER A C 1
ATOM 966 O O . SER A 1 121 ? 5.287 15.651 -4.124 1.00 47.97 121 SER A O 1
ATOM 968 N N . SER A 1 122 ? 4.047 17.158 -3.024 1.00 47.00 122 SER A N 1
ATOM 969 C CA . SER A 1 122 ? 3.838 16.335 -1.826 1.00 47.00 122 SER A CA 1
ATOM 970 C C . SER A 1 122 ? 2.810 15.213 -2.030 1.00 47.00 122 SER A C 1
ATOM 972 O O . SER A 1 122 ? 2.866 14.206 -1.329 1.00 47.00 122 SER A O 1
ATOM 974 N N . ILE A 1 123 ? 1.907 15.353 -3.009 1.00 47.44 123 ILE A N 1
ATOM 975 C CA . ILE A 1 123 ? 0.912 14.333 -3.397 1.00 47.44 123 ILE A CA 1
ATOM 976 C C . ILE A 1 123 ? 1.440 13.474 -4.567 1.00 47.44 123 ILE A C 1
ATOM 978 O O . ILE A 1 123 ? 1.091 12.302 -4.695 1.00 47.44 123 ILE A O 1
ATOM 982 N N . ALA A 1 124 ? 2.348 14.019 -5.383 1.00 44.97 124 ALA A N 1
ATOM 983 C CA . ALA A 1 124 ? 2.951 13.385 -6.558 1.00 44.97 124 ALA A CA 1
ATOM 984 C C . ALA A 1 124 ? 4.142 12.450 -6.260 1.00 44.97 124 ALA A C 1
ATOM 986 O O . ALA A 1 124 ? 4.883 12.096 -7.174 1.00 44.97 124 ALA A O 1
ATOM 987 N N . GLY A 1 125 ? 4.316 11.981 -5.020 1.00 43.31 125 GLY A N 1
ATOM 988 C CA . GLY A 1 125 ? 5.311 10.945 -4.701 1.00 43.31 125 GLY A CA 1
ATOM 989 C C . GLY A 1 125 ? 5.038 9.576 -5.352 1.00 43.31 125 GLY A C 1
ATOM 990 O O . GLY A 1 125 ? 5.894 8.700 -5.300 1.00 43.31 125 GLY A O 1
ATOM 991 N N . TYR A 1 126 ? 3.867 9.391 -5.977 1.00 48.31 126 TYR A N 1
ATOM 992 C CA . TYR A 1 126 ? 3.410 8.129 -6.581 1.00 48.31 126 TYR A CA 1
ATOM 993 C C . TYR A 1 126 ? 3.233 8.183 -8.113 1.00 48.31 126 TYR A C 1
ATOM 995 O O . TYR A 1 126 ? 2.713 7.241 -8.705 1.00 48.31 126 TYR A O 1
ATOM 1003 N N . GLY A 1 127 ? 3.651 9.269 -8.776 1.00 49.28 127 GLY A N 1
ATOM 1004 C CA . GLY A 1 127 ? 3.317 9.561 -10.182 1.00 49.28 127 GLY A CA 1
ATOM 1005 C C . GLY A 1 127 ? 3.906 8.631 -11.254 1.00 49.28 127 GLY A C 1
ATOM 1006 O O . GLY A 1 127 ? 3.576 8.793 -12.421 1.00 49.28 127 GLY A O 1
ATOM 1007 N N . HIS A 1 128 ? 4.753 7.667 -10.889 1.00 52.56 128 HIS A N 1
ATOM 1008 C CA . HIS A 1 128 ? 5.373 6.737 -11.842 1.00 52.56 128 HIS A CA 1
ATOM 1009 C C . HIS A 1 128 ? 4.582 5.418 -12.003 1.00 52.56 128 HIS A C 1
ATOM 1011 O O . HIS A 1 128 ? 4.793 4.683 -12.962 1.00 52.56 128 HIS A O 1
ATOM 1017 N N . ILE A 1 129 ? 3.668 5.075 -11.084 1.00 62.22 129 ILE A N 1
ATOM 1018 C CA . ILE A 1 129 ? 3.034 3.739 -11.037 1.00 62.22 129 ILE A CA 1
ATOM 1019 C C . ILE A 1 129 ? 1.533 3.860 -11.332 1.00 62.22 129 ILE A C 1
ATOM 1021 O O . ILE A 1 129 ? 0.679 3.560 -10.499 1.00 62.22 129 ILE A O 1
ATOM 1025 N N . CYS A 1 130 ? 1.202 4.346 -12.527 1.00 67.38 130 CYS A N 1
ATOM 1026 C CA . CYS A 1 130 ? -0.167 4.367 -13.036 1.00 67.38 130 CYS A CA 1
ATOM 1027 C C . CYS A 1 130 ? -0.289 3.468 -14.273 1.00 67.38 130 CYS A C 1
ATOM 1029 O O . CYS A 1 130 ? 0.680 3.346 -15.025 1.00 67.38 130 CYS A O 1
ATOM 1031 N N . PRO A 1 131 ? -1.468 2.860 -14.510 1.00 75.44 131 PRO A N 1
ATOM 1032 C CA . PRO A 1 131 ? -1.715 2.087 -15.722 1.00 75.44 131 PRO A CA 1
ATOM 1033 C C . PRO A 1 131 ? -1.394 2.909 -16.974 1.00 75.44 131 PRO A C 1
ATOM 1035 O O . PRO A 1 131 ? -1.765 4.089 -17.092 1.00 75.44 131 PRO A O 1
ATOM 1038 N N . LYS A 1 132 ? -0.671 2.285 -17.906 1.00 75.88 132 LYS A N 1
ATOM 1039 C CA . LYS A 1 132 ? -0.225 2.919 -19.147 1.00 75.88 132 LYS A CA 1
ATOM 1040 C C . LYS A 1 132 ? -1.350 2.947 -20.177 1.00 75.88 132 LYS A C 1
ATOM 1042 O O . LYS A 1 132 ? -1.340 3.817 -21.045 1.00 75.88 132 LYS A O 1
ATOM 1047 N N . THR A 1 133 ? -2.325 2.045 -20.069 1.00 84.31 133 THR A N 1
ATOM 1048 C CA . THR A 1 133 ? -3.477 1.983 -20.974 1.00 84.31 133 THR A CA 1
ATOM 1049 C C . THR A 1 133 ? -4.578 2.972 -20.580 1.00 84.31 133 THR A C 1
ATOM 1051 O O . THR A 1 133 ? -4.876 3.174 -19.399 1.00 84.31 133 THR A O 1
ATOM 1054 N N . ASP A 1 134 ? -5.246 3.563 -21.574 1.00 83.56 134 ASP A N 1
ATOM 1055 C CA . ASP A 1 134 ? -6.367 4.486 -21.338 1.00 83.56 134 ASP A CA 1
ATOM 1056 C C . ASP A 1 134 ? -7.548 3.787 -20.646 1.00 83.56 134 ASP A C 1
ATOM 1058 O O . ASP A 1 134 ? -8.182 4.348 -19.749 1.00 83.56 134 ASP A O 1
ATOM 1062 N N . THR A 1 135 ? -7.801 2.522 -20.996 1.00 86.44 135 THR A N 1
ATOM 1063 C CA . THR A 1 135 ? -8.807 1.687 -20.330 1.00 86.44 135 THR A CA 1
ATOM 1064 C C . THR A 1 135 ? -8.429 1.407 -18.877 1.00 86.44 135 THR A C 1
ATOM 1066 O O . THR A 1 135 ? -9.281 1.537 -18.000 1.00 86.44 135 THR A O 1
ATOM 1069 N N . GLY A 1 136 ? -7.163 1.085 -18.594 1.00 85.94 136 GLY A N 1
ATOM 1070 C CA . GLY A 1 136 ? -6.669 0.859 -17.236 1.00 85.94 136 GLY A CA 1
ATOM 1071 C C . GLY A 1 136 ? -6.849 2.087 -16.349 1.00 85.94 136 GLY A C 1
ATOM 1072 O O . GLY A 1 136 ? -7.352 1.963 -15.235 1.00 85.94 136 GLY A O 1
ATOM 1073 N N . ARG A 1 137 ? -6.557 3.286 -16.870 1.00 85.94 137 ARG A N 1
ATOM 1074 C CA . ARG A 1 137 ? -6.767 4.560 -16.156 1.00 85.94 137 ARG A CA 1
ATOM 1075 C C . ARG A 1 137 ? -8.225 4.792 -15.789 1.00 85.94 137 ARG A C 1
ATOM 1077 O O . ARG A 1 137 ? -8.519 5.148 -14.649 1.00 85.94 137 ARG A O 1
ATOM 1084 N N . LEU A 1 138 ? -9.138 4.567 -16.732 1.00 88.06 138 LEU A N 1
ATOM 1085 C CA . LEU A 1 138 ? -10.569 4.714 -16.476 1.00 88.06 138 LEU A CA 1
ATOM 1086 C C . LEU A 1 138 ? -11.044 3.722 -15.403 1.00 88.06 138 LEU A C 1
ATOM 1088 O O . LEU A 1 138 ? -11.747 4.112 -14.469 1.00 88.06 138 LEU A O 1
ATOM 1092 N N . MET A 1 139 ? -10.602 2.464 -15.484 1.00 89.19 139 MET A N 1
ATOM 1093 C CA . MET A 1 139 ? -10.924 1.441 -14.485 1.00 89.19 139 MET A CA 1
ATOM 1094 C C . MET A 1 139 ? -10.359 1.783 -13.102 1.00 89.19 139 MET A C 1
ATOM 1096 O O . MET A 1 139 ? -11.049 1.587 -12.104 1.00 89.19 139 MET A O 1
ATOM 1100 N N . THR A 1 140 ? -9.155 2.361 -13.016 1.00 89.69 140 THR A N 1
ATOM 1101 C CA . THR A 1 140 ? -8.584 2.830 -11.743 1.00 89.69 140 THR A CA 1
ATOM 1102 C C . THR A 1 140 ? -9.429 3.910 -11.090 1.00 89.69 140 THR A C 1
ATOM 1104 O O . THR A 1 140 ? -9.582 3.878 -9.874 1.00 89.69 140 THR A O 1
ATOM 1107 N N . ILE A 1 141 ? -10.013 4.836 -11.853 1.00 89.75 141 ILE A N 1
ATOM 1108 C CA . ILE A 1 141 ? -10.881 5.879 -11.287 1.00 89.75 141 ILE A CA 1
ATOM 1109 C C . ILE A 1 141 ? -12.133 5.246 -10.664 1.00 89.75 141 ILE A C 1
ATOM 1111 O O . ILE A 1 141 ? -12.445 5.515 -9.502 1.00 89.75 141 ILE A O 1
ATOM 1115 N N . PHE A 1 142 ? -12.818 4.359 -11.392 1.00 91.31 142 PHE A N 1
ATOM 1116 C CA . PHE A 1 142 ? -13.995 3.652 -10.870 1.00 91.31 142 PHE A CA 1
ATOM 1117 C C . PHE A 1 142 ? -13.663 2.788 -9.649 1.00 91.31 142 PHE A C 1
ATOM 1119 O O . PHE A 1 142 ? -14.383 2.815 -8.649 1.00 91.31 142 PHE A O 1
ATOM 1126 N N . TYR A 1 143 ? -12.532 2.089 -9.693 1.00 92.94 143 TYR A N 1
ATOM 1127 C CA . TYR A 1 143 ? -12.025 1.300 -8.577 1.00 92.94 143 TYR A CA 1
ATOM 1128 C C . TYR A 1 143 ? -11.615 2.185 -7.383 1.00 92.94 143 TYR A C 1
ATOM 1130 O O . TYR A 1 143 ? -11.852 1.846 -6.228 1.00 92.94 143 TYR A O 1
ATOM 1138 N N . ALA A 1 144 ? -11.055 3.373 -7.589 1.00 91.38 144 ALA A N 1
ATOM 1139 C CA . ALA A 1 144 ? -10.721 4.267 -6.482 1.00 91.38 144 ALA A CA 1
ATOM 1140 C C . ALA A 1 144 ? -11.982 4.783 -5.767 1.00 91.38 144 ALA A C 1
ATOM 1142 O O . ALA A 1 144 ? -12.004 4.836 -4.536 1.00 91.38 144 ALA A O 1
ATOM 1143 N N . MET A 1 145 ? -13.050 5.089 -6.513 1.00 92.81 145 MET A N 1
ATOM 1144 C CA . MET A 1 145 ? -14.308 5.587 -5.940 1.00 92.81 145 MET A CA 1
ATOM 1145 C C . MET A 1 145 ? -14.946 4.613 -4.945 1.00 92.81 145 MET A C 1
ATOM 1147 O O . MET A 1 145 ? -15.504 5.052 -3.944 1.00 92.81 145 MET A O 1
ATOM 1151 N N . VAL A 1 146 ? -14.849 3.304 -5.192 1.00 92.50 146 VAL A N 1
ATOM 1152 C CA . VAL A 1 146 ? -15.365 2.268 -4.279 1.00 92.50 146 VAL A CA 1
ATOM 1153 C C . VAL A 1 146 ? -14.313 1.863 -3.243 1.00 92.50 146 VAL A C 1
ATOM 1155 O O . VAL A 1 146 ? -14.626 1.655 -2.072 1.00 92.50 146 VAL A O 1
ATOM 1158 N N . GLY A 1 147 ? -13.048 1.790 -3.653 1.00 93.25 147 GLY A N 1
ATOM 1159 C CA . GLY A 1 147 ? -11.951 1.317 -2.817 1.00 93.25 147 GLY A CA 1
ATOM 1160 C C . GLY A 1 147 ? -11.606 2.260 -1.673 1.00 93.25 147 GLY A C 1
ATOM 1161 O O . GLY A 1 147 ? -11.421 1.800 -0.553 1.00 93.25 147 GLY A O 1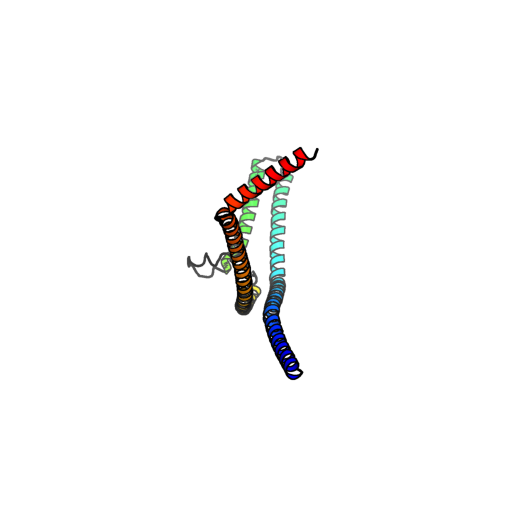
ATOM 1162 N N . ILE A 1 148 ? -11.556 3.573 -1.918 1.00 93.62 148 ILE A N 1
ATOM 1163 C CA . ILE A 1 148 ? -11.235 4.563 -0.880 1.00 93.62 148 ILE A CA 1
ATOM 1164 C C . ILE A 1 148 ? -12.220 4.488 0.300 1.00 93.62 148 ILE A C 1
ATOM 1166 O O . ILE A 1 148 ? -11.755 4.287 1.423 1.00 93.62 148 ILE A O 1
ATOM 1170 N N . PRO A 1 149 ? -13.553 4.596 0.116 1.00 93.81 149 PRO A N 1
ATOM 1171 C CA . PRO A 1 149 ? -14.481 4.521 1.243 1.00 93.81 149 PRO A CA 1
ATOM 1172 C C . PRO A 1 149 ? -14.449 3.153 1.935 1.00 93.81 149 PRO A C 1
ATOM 1174 O O . PRO A 1 149 ? -14.500 3.101 3.163 1.00 93.81 149 PRO A O 1
ATOM 1177 N N . LEU A 1 150 ? -14.295 2.056 1.182 1.00 91.00 150 LEU A N 1
ATOM 1178 C CA . LEU A 1 150 ? -14.165 0.709 1.746 1.00 91.00 150 LEU A CA 1
ATOM 1179 C C . LEU A 1 150 ? -12.909 0.578 2.628 1.00 91.00 150 LEU A C 1
ATOM 1181 O O . LEU A 1 150 ? -12.978 0.058 3.742 1.00 91.00 150 LEU A O 1
ATOM 1185 N N . MET A 1 151 ? -11.768 1.087 2.155 1.00 92.12 151 MET A N 1
ATOM 1186 C CA . MET A 1 151 ? -10.505 1.093 2.896 1.00 92.12 151 MET A CA 1
ATOM 1187 C C . MET A 1 151 ? -10.582 1.976 4.139 1.00 92.12 151 MET A C 1
ATOM 1189 O O . MET A 1 151 ? -10.109 1.568 5.195 1.00 92.12 151 MET A O 1
ATOM 1193 N N . LEU A 1 152 ? -11.202 3.156 4.045 1.00 92.25 152 LEU A N 1
ATOM 1194 C CA . LEU A 1 152 ? -11.400 4.046 5.192 1.00 92.25 152 LEU A CA 1
ATOM 1195 C C . LEU A 1 152 ? -12.283 3.399 6.263 1.00 92.25 152 LEU A C 1
ATOM 1197 O O . LEU A 1 152 ? -11.951 3.469 7.445 1.00 92.25 152 LEU A O 1
ATOM 1201 N N . LEU A 1 153 ? -13.358 2.719 5.855 1.00 90.19 153 LEU A N 1
ATOM 1202 C CA . LEU A 1 153 ? -14.218 1.969 6.769 1.00 90.19 153 LEU A CA 1
ATOM 1203 C C . LEU A 1 153 ? -13.442 0.831 7.450 1.00 90.19 153 LEU A C 1
ATOM 1205 O O . LEU A 1 153 ? -13.528 0.652 8.662 1.00 90.19 153 LEU A O 1
ATOM 1209 N N . CYS A 1 154 ? -12.630 0.095 6.690 1.00 90.44 154 CYS A N 1
ATOM 1210 C CA . CYS A 1 154 ? -11.791 -0.976 7.227 1.00 90.44 154 CYS A CA 1
ATOM 1211 C C . CYS A 1 154 ? -10.756 -0.451 8.230 1.00 90.44 154 CYS A C 1
ATOM 1213 O O . CYS A 1 154 ? -10.627 -0.984 9.333 1.00 90.44 154 CYS A O 1
ATOM 1215 N N . LEU A 1 155 ? -10.071 0.643 7.891 1.00 90.25 155 LEU A N 1
ATOM 1216 C CA . LEU A 1 155 ? -9.091 1.281 8.765 1.00 90.25 155 LEU A CA 1
ATOM 1217 C C . LEU A 1 155 ? -9.721 1.803 10.055 1.00 90.25 155 LEU A C 1
ATOM 1219 O O . LEU A 1 155 ? -9.128 1.616 11.114 1.00 90.25 155 LEU A O 1
ATOM 1223 N N . ALA A 1 156 ? -10.910 2.405 9.995 1.00 90.19 156 ALA A N 1
ATOM 1224 C CA . ALA A 1 156 ? -11.624 2.854 11.189 1.00 90.19 156 ALA A CA 1
ATOM 1225 C C . ALA A 1 156 ? -11.913 1.679 12.140 1.00 90.19 156 ALA A C 1
ATOM 1227 O O . ALA A 1 156 ? -11.603 1.749 13.331 1.00 90.19 156 ALA A O 1
ATOM 1228 N N . ASN A 1 157 ? -12.406 0.564 11.598 1.00 87.62 157 ASN A N 1
ATOM 1229 C CA . ASN A 1 157 ? -12.729 -0.634 12.372 1.00 87.62 157 ASN A CA 1
ATOM 1230 C C . ASN A 1 157 ? -11.482 -1.300 12.983 1.00 87.62 157 ASN A C 1
ATOM 1232 O O . ASN A 1 157 ? -11.503 -1.755 14.133 1.00 87.62 157 ASN A O 1
ATOM 1236 N N . ILE A 1 158 ? -10.381 -1.361 12.230 1.00 88.81 158 ILE A N 1
ATOM 1237 C CA . ILE A 1 158 ? -9.098 -1.869 12.732 1.00 88.81 158 ILE A CA 1
ATOM 1238 C C . ILE A 1 158 ? -8.552 -0.931 13.815 1.00 88.81 158 ILE A C 1
ATOM 1240 O O . ILE A 1 158 ? -8.107 -1.403 14.860 1.00 88.81 158 ILE A O 1
ATOM 1244 N N . ALA A 1 159 ? -8.615 0.385 13.602 1.00 90.31 159 ALA A N 1
ATOM 1245 C CA . ALA A 1 159 ? -8.123 1.380 14.547 1.00 90.31 159 ALA A CA 1
ATOM 1246 C C . ALA A 1 159 ? -8.864 1.319 15.888 1.00 90.31 159 ALA A C 1
ATOM 1248 O O . ALA A 1 159 ? -8.218 1.382 16.933 1.00 90.31 159 ALA A O 1
ATOM 1249 N N . GLU A 1 160 ? -10.185 1.129 15.881 1.00 88.50 160 GLU A N 1
ATOM 1250 C CA . GLU A 1 160 ? -10.967 0.952 17.108 1.00 88.50 160 GLU A CA 1
ATOM 1251 C C . GLU A 1 160 ? -10.528 -0.301 17.882 1.00 88.50 160 GLU A C 1
ATOM 1253 O O . GLU A 1 160 ? -10.266 -0.239 19.087 1.00 88.50 160 GLU A O 1
ATOM 1258 N N . THR A 1 161 ? -10.346 -1.421 17.178 1.00 86.00 161 THR A N 1
ATOM 1259 C CA . THR A 1 161 ? -9.866 -2.678 17.774 1.00 86.00 161 THR A CA 1
ATOM 1260 C C . THR A 1 161 ? -8.463 -2.508 18.369 1.00 86.00 161 THR A C 1
ATOM 1262 O O . THR A 1 161 ? -8.199 -2.910 19.505 1.00 86.00 161 THR A O 1
ATOM 1265 N N . LEU A 1 162 ? -7.557 -1.861 17.630 1.00 88.56 162 LEU A N 1
ATOM 1266 C CA . LEU A 1 162 ? -6.199 -1.577 18.090 1.00 88.56 162 LEU A CA 1
ATOM 1267 C C . LEU A 1 162 ? -6.197 -0.655 19.312 1.00 88.56 162 LEU A C 1
ATOM 1269 O O . LEU A 1 162 ? -5.466 -0.920 20.265 1.00 88.56 162 LEU A O 1
ATOM 1273 N N . ALA A 1 163 ? -7.033 0.384 19.330 1.00 92.25 163 ALA A N 1
ATOM 1274 C CA . ALA A 1 163 ? -7.148 1.295 20.464 1.00 92.25 163 ALA A CA 1
ATOM 1275 C C . ALA A 1 163 ? -7.587 0.557 21.737 1.00 92.25 163 ALA A C 1
ATOM 1277 O O . ALA A 1 163 ? -6.964 0.728 22.786 1.00 92.25 163 ALA A O 1
ATOM 1278 N N . GLN A 1 164 ? -8.584 -0.329 21.648 1.00 89.00 164 GLN A N 1
ATOM 1279 C CA . GLN A 1 164 ? -9.027 -1.145 22.785 1.00 89.00 164 GLN A CA 1
ATOM 1280 C C . GLN A 1 164 ? -7.906 -2.048 23.316 1.00 89.00 164 GLN A C 1
ATOM 1282 O O . GLN A 1 164 ? -7.687 -2.122 24.530 1.00 89.00 164 GLN A O 1
ATOM 1287 N N . ILE A 1 165 ? -7.156 -2.695 22.418 1.00 89.81 165 ILE A N 1
ATOM 1288 C CA . ILE A 1 165 ? -6.006 -3.533 22.780 1.00 89.81 165 ILE A CA 1
ATOM 1289 C C . ILE A 1 165 ? -4.922 -2.687 23.456 1.00 89.81 165 ILE A C 1
ATOM 1291 O O . ILE A 1 165 ? -4.419 -3.066 24.517 1.00 89.81 165 ILE A O 1
ATOM 1295 N N . PHE A 1 166 ? -4.589 -1.521 22.901 1.00 92.69 166 PHE A N 1
ATOM 1296 C CA . PHE A 1 166 ? -3.592 -0.624 23.481 1.00 92.69 166 PHE A CA 1
ATOM 1297 C C . PHE A 1 166 ? -4.001 -0.126 24.861 1.00 92.69 166 PHE A C 1
ATOM 1299 O O . PHE A 1 166 ? -3.191 -0.169 25.785 1.00 92.69 166 PHE A O 1
ATOM 1306 N N . THR A 1 167 ? -5.255 0.282 25.043 1.00 92.19 167 THR A N 1
ATOM 1307 C CA . THR A 1 167 ? -5.777 0.700 26.344 1.00 92.19 167 THR A CA 1
ATOM 1308 C C . THR A 1 167 ? -5.761 -0.453 27.349 1.00 92.19 167 THR A C 1
ATOM 1310 O O . THR A 1 167 ? -5.339 -0.266 28.492 1.00 92.19 167 THR A O 1
ATOM 1313 N N . TYR A 1 168 ? -6.139 -1.666 26.939 1.00 91.56 168 TYR A N 1
ATOM 1314 C CA . TYR A 1 168 ? -6.079 -2.849 27.800 1.00 91.56 168 TYR A CA 1
ATOM 1315 C C . TYR A 1 168 ? -4.646 -3.168 28.249 1.00 91.56 168 TYR A C 1
ATOM 1317 O O . TYR A 1 168 ? -4.394 -3.364 29.444 1.00 91.56 168 TYR A O 1
ATOM 1325 N N . ILE A 1 169 ? -3.694 -3.175 27.311 1.00 92.31 169 ILE A N 1
ATOM 1326 C CA . ILE A 1 169 ? -2.271 -3.383 27.601 1.00 92.31 169 ILE A CA 1
ATOM 1327 C C . ILE A 1 169 ? -1.765 -2.273 28.523 1.00 92.31 169 ILE A C 1
ATOM 1329 O O . ILE A 1 169 ? -1.138 -2.568 29.541 1.00 92.31 169 ILE A O 1
ATOM 1333 N N . TYR A 1 170 ? -2.090 -1.014 28.225 1.00 93.12 170 TYR A N 1
ATOM 1334 C CA . TYR A 1 170 ? -1.710 0.136 29.038 1.00 93.12 170 TYR A CA 1
ATOM 1335 C C . TYR A 1 170 ? -2.191 -0.016 30.484 1.00 93.12 170 TYR A C 1
ATOM 1337 O O . TYR A 1 170 ? -1.386 0.090 31.410 1.00 93.12 170 TYR A O 1
ATOM 1345 N N . PHE A 1 171 ? -3.465 -0.355 30.705 1.00 93.06 171 PHE A N 1
ATOM 1346 C CA . PHE A 1 171 ? -3.989 -0.587 32.051 1.00 93.06 171 PHE A CA 1
ATOM 1347 C C . PHE A 1 171 ? -3.301 -1.760 32.746 1.00 93.06 171 PHE A C 1
ATOM 1349 O O . PHE A 1 171 ? -2.937 -1.643 33.914 1.00 93.06 171 PHE A O 1
ATOM 1356 N N . LYS A 1 172 ? -3.067 -2.882 32.057 1.00 90.81 172 LYS A N 1
ATOM 1357 C CA . LYS A 1 172 ? -2.371 -4.037 32.647 1.00 90.81 172 LYS A CA 1
ATOM 1358 C C . LYS A 1 172 ? -0.943 -3.697 33.057 1.00 90.81 172 LYS A C 1
ATOM 1360 O O . LYS A 1 172 ? -0.550 -4.028 34.176 1.00 90.81 172 LYS A O 1
ATOM 1365 N N . VAL A 1 173 ? -0.197 -3.009 32.198 1.00 92.75 173 VAL A N 1
ATOM 1366 C CA . VAL A 1 173 ? 1.178 -2.574 32.470 1.00 92.75 173 VAL A CA 1
ATOM 1367 C C . VAL A 1 173 ? 1.197 -1.546 33.598 1.00 92.75 173 VAL A C 1
ATOM 1369 O O . VAL A 1 173 ? 1.961 -1.699 34.551 1.00 92.75 173 VAL A O 1
ATOM 1372 N N . CYS A 1 174 ? 0.314 -0.549 33.562 1.00 91.19 174 CYS A N 1
ATOM 1373 C CA . CYS A 1 174 ? 0.247 0.494 34.580 1.00 91.19 174 CYS A CA 1
ATOM 1374 C C . CYS A 1 174 ? -0.182 -0.075 35.943 1.00 91.19 174 CYS A C 1
ATOM 1376 O O . CYS A 1 174 ? 0.424 0.234 36.969 1.00 91.19 174 CYS A O 1
ATOM 1378 N N . CYS A 1 175 ? -1.168 -0.978 35.984 1.00 88.31 175 CYS A N 1
ATOM 1379 C CA . CYS A 1 175 ? -1.557 -1.682 37.204 1.00 88.31 175 CYS A CA 1
ATOM 1380 C C . CYS A 1 175 ? -0.440 -2.596 37.716 1.00 88.31 175 CYS A C 1
ATOM 1382 O O . CYS A 1 175 ? -0.195 -2.611 38.922 1.00 88.31 175 CYS A O 1
ATOM 1384 N N . ALA A 1 176 ? 0.259 -3.329 36.842 1.00 88.12 176 ALA A N 1
ATOM 1385 C CA . ALA A 1 176 ? 1.403 -4.153 37.227 1.00 88.12 176 ALA A CA 1
ATOM 1386 C C . ALA A 1 176 ? 2.532 -3.295 37.819 1.00 88.12 176 ALA A C 1
ATOM 1388 O O . ALA A 1 176 ? 3.044 -3.620 38.892 1.00 88.12 176 ALA A O 1
ATOM 1389 N N . TYR A 1 177 ? 2.842 -2.156 37.196 1.00 88.62 177 TYR A N 1
ATOM 1390 C CA . TYR A 1 177 ? 3.821 -1.188 37.685 1.00 88.62 177 TYR A CA 1
ATOM 1391 C C . TYR A 1 177 ? 3.421 -0.600 39.047 1.00 88.62 177 TYR A C 1
ATOM 1393 O O . TYR A 1 177 ? 4.203 -0.644 39.999 1.00 88.62 177 TYR A O 1
ATOM 1401 N N . CYS A 1 178 ? 2.176 -0.139 39.201 1.00 87.12 178 CYS A N 1
ATOM 1402 C CA . CYS A 1 178 ? 1.650 0.377 40.468 1.00 87.12 178 CYS A CA 1
ATOM 1403 C C . CYS A 1 178 ? 1.661 -0.688 41.577 1.00 87.12 178 CYS A C 1
ATOM 1405 O O . CYS A 1 178 ? 2.029 -0.402 42.723 1.00 87.12 178 CYS A O 1
ATOM 1407 N N . ARG A 1 179 ? 1.292 -1.936 41.257 1.00 87.31 179 ARG A N 1
ATOM 1408 C CA . ARG A 1 179 ? 1.297 -3.063 42.206 1.00 87.31 179 ARG A CA 1
ATOM 1409 C C . ARG A 1 179 ? 2.723 -3.418 42.620 1.00 87.31 179 ARG A C 1
ATOM 1411 O O . ARG A 1 179 ? 2.981 -3.595 43.812 1.00 87.31 179 ARG A O 1
ATOM 1418 N N . TRP A 1 180 ? 3.656 -3.431 41.670 1.00 88.69 180 TRP A N 1
ATOM 1419 C CA . TRP A 1 180 ? 5.081 -3.641 41.915 1.00 88.69 180 TRP A CA 1
ATOM 1420 C C . TRP A 1 180 ? 5.681 -2.536 42.795 1.00 88.69 180 TRP A C 1
ATOM 1422 O O . TRP A 1 180 ? 6.331 -2.825 43.806 1.00 88.69 180 TRP A O 1
ATOM 1432 N N . GLN A 1 181 ? 5.387 -1.267 42.499 1.00 88.12 181 GLN A N 1
ATOM 1433 C CA . GLN A 1 181 ? 5.861 -0.128 43.284 1.00 88.12 181 GLN A CA 1
ATOM 1434 C C . GLN A 1 181 ? 5.286 -0.144 44.711 1.00 88.12 181 GLN A C 1
ATOM 1436 O O . GLN A 1 181 ? 6.021 0.080 45.680 1.00 88.12 181 GLN A O 1
ATOM 1441 N N . ARG A 1 182 ? 3.994 -0.465 44.877 1.00 85.50 182 ARG A N 1
ATOM 1442 C CA . ARG A 1 182 ? 3.358 -0.613 46.198 1.00 85.50 182 ARG A CA 1
ATOM 1443 C C . ARG A 1 182 ? 3.975 -1.760 46.997 1.00 85.50 182 ARG A C 1
ATOM 1445 O O . ARG A 1 182 ? 4.203 -1.591 48.195 1.00 85.50 182 ARG A O 1
ATOM 1452 N N . ASN A 1 183 ? 4.287 -2.886 46.355 1.00 85.06 183 ASN A N 1
ATOM 1453 C CA . ASN A 1 183 ? 4.940 -4.018 47.011 1.00 85.06 183 ASN A CA 1
ATOM 1454 C C . ASN A 1 183 ? 6.359 -3.659 47.486 1.00 85.06 183 ASN A C 1
ATOM 1456 O O . ASN A 1 183 ? 6.687 -3.878 48.651 1.00 85.06 183 ASN A O 1
ATOM 1460 N N . ARG A 1 184 ? 7.166 -2.985 46.648 1.00 84.06 184 ARG A N 1
ATOM 1461 C CA . ARG A 1 184 ? 8.486 -2.463 47.061 1.00 84.06 184 ARG A CA 1
ATOM 1462 C C . ARG A 1 184 ? 8.390 -1.512 48.257 1.00 84.06 184 ARG A C 1
ATOM 1464 O O . ARG A 1 184 ? 9.193 -1.614 49.183 1.00 84.06 184 ARG A O 1
ATOM 1471 N N . ARG A 1 185 ? 7.412 -0.596 48.266 1.00 83.12 185 ARG A N 1
ATOM 1472 C CA . ARG A 1 185 ? 7.185 0.323 49.399 1.00 83.12 185 ARG A CA 1
ATOM 1473 C C . ARG A 1 185 ? 6.781 -0.430 50.672 1.00 83.12 185 ARG A C 1
ATOM 1475 O O . ARG A 1 185 ? 7.278 -0.084 51.740 1.00 83.12 185 ARG A O 1
ATOM 1482 N N . ARG A 1 186 ? 5.928 -1.460 50.571 1.00 84.00 186 ARG A N 1
ATOM 1483 C CA . ARG A 1 186 ? 5.547 -2.318 51.710 1.00 84.00 186 ARG A CA 1
ATOM 1484 C C . ARG A 1 186 ? 6.755 -3.038 52.309 1.00 84.00 186 ARG A C 1
ATOM 1486 O O . ARG A 1 186 ? 6.955 -2.930 53.512 1.00 84.00 186 ARG A O 1
ATOM 1493 N N . ILE A 1 187 ? 7.588 -3.681 51.487 1.00 82.06 187 ILE A N 1
ATOM 1494 C CA . ILE A 1 187 ? 8.797 -4.386 51.952 1.00 82.06 187 ILE A CA 1
ATOM 1495 C C . ILE A 1 187 ? 9.770 -3.415 52.639 1.00 82.06 187 ILE A C 1
ATOM 1497 O O . ILE A 1 187 ? 10.252 -3.700 53.732 1.00 82.06 187 ILE A O 1
ATOM 1501 N N . ARG A 1 188 ? 10.005 -2.227 52.058 1.00 78.62 188 ARG A N 1
ATOM 1502 C CA . ARG A 1 188 ? 10.858 -1.196 52.681 1.00 78.62 188 ARG A CA 1
ATOM 1503 C C . ARG A 1 188 ? 10.313 -0.717 54.030 1.00 78.62 188 ARG A C 1
ATOM 1505 O O . ARG A 1 188 ? 11.084 -0.586 54.974 1.00 78.62 188 ARG A O 1
ATOM 1512 N N . ARG A 1 189 ? 9.000 -0.474 54.140 1.00 80.56 189 ARG A N 1
ATOM 1513 C CA . ARG A 1 189 ? 8.366 -0.071 55.409 1.00 80.56 189 ARG A CA 1
ATOM 1514 C C . ARG A 1 189 ? 8.430 -1.177 56.462 1.00 80.56 189 ARG A C 1
ATOM 1516 O O . ARG A 1 189 ? 8.749 -0.868 57.600 1.00 80.56 189 ARG A O 1
ATOM 1523 N N . ALA A 1 190 ? 8.200 -2.433 56.079 1.00 77.19 190 ALA A N 1
ATOM 1524 C CA . ALA A 1 190 ? 8.318 -3.583 56.977 1.00 77.19 190 ALA A CA 1
ATOM 1525 C C . ALA A 1 190 ? 9.757 -3.769 57.499 1.00 77.19 190 ALA A C 1
ATOM 1527 O O . ALA A 1 190 ? 9.964 -4.050 58.678 1.00 77.19 190 ALA A O 1
ATOM 1528 N N . ALA A 1 191 ? 10.763 -3.541 56.648 1.00 76.75 191 ALA A N 1
ATOM 1529 C CA . ALA A 1 191 ? 12.168 -3.568 57.054 1.00 76.75 191 ALA A CA 1
ATOM 1530 C C . ALA A 1 191 ? 12.531 -2.425 58.027 1.00 76.75 191 ALA A C 1
ATOM 1532 O O . ALA A 1 191 ? 13.320 -2.627 58.949 1.00 76.75 191 ALA A O 1
ATOM 1533 N N . LEU A 1 192 ? 11.944 -1.234 57.856 1.00 74.25 192 LEU A N 1
ATOM 1534 C CA . LEU A 1 192 ? 12.114 -0.092 58.765 1.00 74.25 192 LEU A CA 1
ATOM 1535 C C . LEU A 1 192 ? 11.381 -0.282 60.101 1.00 74.25 192 LEU A C 1
ATOM 1537 O O . LEU A 1 192 ? 11.968 -0.023 61.148 1.00 74.25 192 LEU A O 1
ATOM 1541 N N . SER A 1 193 ? 10.137 -0.774 60.096 1.00 68.75 193 SER A N 1
ATOM 1542 C CA . SER A 1 193 ? 9.377 -1.027 61.330 1.00 68.75 193 SER A CA 1
ATOM 1543 C C . SER A 1 193 ? 10.013 -2.118 62.192 1.00 68.75 193 SER A C 1
ATOM 1545 O O . SER A 1 193 ? 9.958 -2.040 63.414 1.00 68.75 193 SER A O 1
ATOM 1547 N N . PHE A 1 194 ? 10.680 -3.101 61.578 1.00 63.59 194 PHE A N 1
ATOM 1548 C CA . PHE A 1 194 ? 11.479 -4.088 62.307 1.00 63.59 194 PHE A CA 1
ATOM 1549 C C . PHE A 1 194 ? 12.685 -3.454 63.026 1.00 63.59 194 PHE A C 1
ATOM 1551 O O . PHE A 1 194 ? 13.029 -3.868 64.128 1.00 63.59 194 PHE A O 1
ATOM 1558 N N . ARG A 1 195 ? 13.300 -2.412 62.443 1.00 58.97 195 ARG A N 1
ATOM 1559 C CA . ARG A 1 195 ? 14.423 -1.678 63.057 1.00 58.97 195 ARG A CA 1
ATOM 1560 C C . ARG A 1 195 ? 13.994 -0.666 64.128 1.00 58.97 195 ARG A C 1
ATOM 1562 O O . ARG A 1 195 ? 14.801 -0.359 64.993 1.00 58.97 195 ARG A O 1
ATOM 1569 N N . TYR A 1 196 ? 12.760 -0.160 64.078 1.00 51.34 196 TYR A N 1
ATOM 1570 C CA . TYR A 1 196 ? 12.250 0.875 64.994 1.00 51.34 196 TYR A CA 1
ATOM 1571 C C . TYR A 1 196 ? 11.386 0.323 66.144 1.00 51.34 196 TYR A C 1
ATOM 1573 O O . TYR A 1 196 ? 10.842 1.086 66.937 1.00 51.34 196 TYR A O 1
ATOM 1581 N N . HIS A 1 197 ? 11.235 -1.000 66.272 1.00 59.09 197 HIS A N 1
ATOM 1582 C CA . HIS A 1 197 ? 10.551 -1.560 67.437 1.00 59.09 197 HIS A CA 1
ATOM 1583 C C . HIS A 1 197 ? 11.313 -1.152 68.717 1.00 59.09 197 HIS A C 1
ATOM 1585 O O . HIS A 1 197 ? 12.495 -1.487 68.826 1.00 59.09 197 HIS A O 1
ATOM 1591 N N . PRO A 1 198 ? 10.671 -0.505 69.713 1.00 59.56 198 PRO A N 1
ATOM 1592 C CA . PRO A 1 198 ? 11.344 -0.039 70.937 1.00 59.56 198 PRO A CA 1
ATOM 1593 C C . PRO A 1 198 ? 11.987 -1.187 71.732 1.00 59.56 198 PRO A C 1
ATOM 1595 O O . PRO A 1 198 ? 12.928 -0.986 72.491 1.00 59.56 198 PRO A O 1
ATOM 1598 N N . ASN A 1 199 ? 11.536 -2.418 71.475 1.00 60.41 199 ASN A N 1
ATOM 1599 C CA . ASN A 1 199 ? 12.035 -3.636 72.099 1.00 60.41 199 ASN A CA 1
ATOM 1600 C C . ASN A 1 199 ? 12.933 -4.478 71.172 1.00 60.41 199 ASN A C 1
ATOM 1602 O O . ASN A 1 199 ? 13.320 -5.575 71.558 1.00 60.41 199 ASN A O 1
ATOM 1606 N N . ALA A 1 200 ? 13.273 -4.021 69.959 1.00 61.47 200 ALA A N 1
ATOM 1607 C CA . ALA A 1 200 ? 14.130 -4.785 69.042 1.00 61.47 200 ALA A CA 1
ATOM 1608 C C . ALA A 1 200 ? 15.578 -4.872 69.557 1.00 61.47 200 ALA A C 1
ATOM 1610 O O . ALA A 1 200 ? 16.166 -5.952 69.568 1.00 61.47 200 ALA A O 1
ATOM 1611 N N . ALA A 1 201 ? 16.123 -3.763 70.071 1.00 60.94 201 ALA A N 1
ATOM 1612 C CA . ALA A 1 201 ? 17.423 -3.756 70.744 1.00 60.94 201 ALA A CA 1
ATOM 1613 C C . ALA A 1 201 ? 17.387 -4.581 72.046 1.00 60.94 201 ALA A C 1
ATOM 1615 O O . ALA A 1 201 ? 18.266 -5.407 72.282 1.00 60.94 201 ALA A O 1
ATOM 1616 N N . VAL A 1 202 ? 16.321 -4.436 72.843 1.00 63.25 202 VAL A N 1
ATOM 1617 C CA . VAL A 1 202 ? 16.137 -5.154 74.119 1.00 63.25 202 VAL A CA 1
ATOM 1618 C C . VAL A 1 202 ? 15.991 -6.667 73.916 1.00 63.25 202 VAL A C 1
ATOM 1620 O O . VAL A 1 202 ? 16.569 -7.444 74.673 1.00 63.25 202 VAL A O 1
ATOM 1623 N N . ASN A 1 203 ? 15.281 -7.111 72.874 1.00 61.84 203 ASN A N 1
ATOM 1624 C CA . ASN A 1 203 ? 15.124 -8.533 72.556 1.00 61.84 203 ASN A CA 1
ATOM 1625 C C . ASN A 1 203 ? 16.414 -9.163 72.016 1.00 61.84 203 ASN A C 1
ATOM 1627 O O . ASN A 1 203 ? 16.673 -10.331 72.307 1.00 61.84 203 ASN A O 1
ATOM 1631 N N . ASN A 1 204 ? 17.237 -8.412 71.278 1.00 61.91 204 ASN A N 1
ATOM 1632 C CA . ASN A 1 204 ? 18.554 -8.890 70.851 1.00 61.91 204 ASN A CA 1
ATOM 1633 C C . ASN A 1 204 ? 19.522 -9.019 72.036 1.00 61.91 204 ASN A C 1
ATOM 1635 O O . ASN A 1 204 ? 20.232 -10.018 72.125 1.00 61.91 204 ASN A O 1
ATOM 1639 N N . ILE A 1 205 ? 19.491 -8.073 72.982 1.00 60.56 205 ILE A N 1
ATOM 1640 C CA . ILE A 1 205 ? 20.271 -8.147 74.227 1.00 60.56 205 ILE A CA 1
ATOM 1641 C C . ILE A 1 205 ? 19.799 -9.333 75.079 1.00 60.56 205 ILE A C 1
ATOM 1643 O O . ILE A 1 205 ? 20.620 -10.171 75.435 1.00 60.56 205 ILE A O 1
ATOM 1647 N N . ARG A 1 206 ? 18.484 -9.487 75.314 1.00 58.28 206 ARG A N 1
ATOM 1648 C CA . ARG A 1 206 ? 17.915 -10.637 76.048 1.00 58.28 206 ARG A CA 1
ATOM 1649 C C . ARG A 1 206 ? 18.286 -11.978 75.419 1.00 58.28 206 ARG A C 1
ATOM 1651 O O . ARG A 1 206 ? 18.638 -12.900 76.146 1.00 58.28 206 ARG A O 1
ATOM 1658 N N . ARG A 1 207 ? 18.234 -12.105 74.088 1.00 58.53 207 ARG A N 1
ATOM 1659 C CA . ARG A 1 207 ? 18.680 -13.328 73.394 1.00 58.53 207 ARG A CA 1
ATOM 1660 C C . ARG A 1 207 ? 20.175 -13.588 73.588 1.00 58.53 207 ARG A C 1
ATOM 1662 O O . ARG A 1 207 ? 20.551 -14.735 73.804 1.00 58.53 207 ARG A O 1
ATOM 1669 N N . GLY A 1 208 ? 21.008 -12.547 73.565 1.00 62.56 208 GLY A N 1
ATOM 1670 C CA . GLY A 1 208 ? 22.432 -12.656 73.892 1.00 62.56 208 GLY A CA 1
ATOM 1671 C C . GLY A 1 208 ? 22.675 -13.140 75.326 1.00 62.56 208 GLY A C 1
ATOM 1672 O O . GLY A 1 208 ? 23.470 -14.051 75.537 1.00 62.56 208 GLY A O 1
ATOM 1673 N N . THR A 1 209 ? 21.942 -12.598 76.304 1.00 59.72 209 THR A N 1
ATOM 1674 C CA . THR A 1 209 ? 22.072 -12.970 77.725 1.00 59.72 209 THR A CA 1
ATOM 1675 C C . THR A 1 209 ? 21.591 -14.396 78.004 1.00 59.72 209 THR A C 1
ATOM 1677 O O . THR A 1 209 ? 22.260 -15.133 78.722 1.00 59.72 209 THR A O 1
ATOM 1680 N N . VAL A 1 210 ? 20.478 -14.821 77.394 1.00 60.66 210 VAL A N 1
ATOM 1681 C CA . VAL A 1 210 ? 19.951 -16.193 77.532 1.00 60.66 210 VAL A CA 1
ATOM 1682 C C . VAL A 1 210 ? 20.909 -17.218 76.920 1.00 60.66 210 VAL A C 1
ATOM 1684 O O . VAL A 1 210 ? 21.167 -18.252 77.532 1.00 60.66 210 VAL A O 1
ATOM 1687 N N . ASN A 1 211 ? 21.501 -16.920 75.760 1.00 57.41 211 ASN A N 1
ATOM 1688 C CA . ASN A 1 211 ? 22.502 -17.798 75.151 1.00 57.41 211 ASN A CA 1
ATOM 1689 C C . ASN A 1 211 ? 23.795 -17.868 75.979 1.00 57.41 211 ASN A C 1
ATOM 1691 O O . ASN A 1 211 ? 24.384 -18.938 76.091 1.00 57.41 211 ASN A O 1
ATOM 1695 N N . PHE A 1 212 ? 24.214 -16.768 76.615 1.00 58.69 212 PHE A N 1
ATOM 1696 C CA . PHE A 1 212 ? 25.361 -16.765 77.529 1.00 58.69 212 PHE A CA 1
ATOM 1697 C C . PHE A 1 212 ? 25.099 -17.596 78.800 1.00 58.69 212 PHE A C 1
ATOM 1699 O O . PHE A 1 212 ? 25.951 -18.384 79.209 1.00 58.69 212 PHE A O 1
ATOM 1706 N N . GLN A 1 213 ? 23.898 -17.496 79.383 1.00 58.41 213 GLN A N 1
ATOM 1707 C CA . GLN A 1 213 ? 23.497 -18.301 80.545 1.00 58.41 213 GLN A CA 1
ATOM 1708 C C . GLN A 1 213 ? 23.341 -19.791 80.217 1.00 58.41 213 GLN A C 1
ATOM 1710 O O . GLN A 1 213 ? 23.710 -20.640 81.031 1.00 58.41 213 GLN A O 1
ATOM 1715 N N . LEU A 1 214 ? 22.839 -20.132 79.027 1.00 59.12 214 LEU A N 1
ATOM 1716 C CA . LEU A 1 214 ? 22.796 -21.519 78.554 1.00 59.12 214 LEU A CA 1
ATOM 1717 C C . LEU A 1 214 ? 24.206 -22.091 78.370 1.00 59.12 214 LEU A C 1
ATOM 1719 O O . LEU A 1 214 ? 24.451 -23.227 78.762 1.00 59.12 214 LEU A O 1
ATOM 1723 N N . ASN A 1 215 ? 25.152 -21.293 77.868 1.00 54.12 215 ASN A N 1
ATOM 1724 C CA . ASN A 1 215 ? 26.532 -21.744 77.694 1.00 54.12 215 ASN A CA 1
ATOM 1725 C C . ASN A 1 215 ? 27.257 -21.946 79.043 1.00 54.12 215 ASN A C 1
ATOM 1727 O O . ASN A 1 215 ? 27.976 -22.926 79.221 1.00 54.12 215 ASN A O 1
ATOM 1731 N N . GLN A 1 216 ? 27.013 -21.083 80.039 1.00 57.69 216 GLN A N 1
ATOM 1732 C CA . GLN A 1 216 ? 27.557 -21.265 81.395 1.00 57.69 216 GLN A CA 1
ATOM 1733 C C . GLN A 1 216 ? 26.932 -22.453 82.146 1.00 57.69 216 GLN A C 1
ATOM 1735 O O . GLN A 1 216 ? 27.637 -23.178 82.841 1.00 57.69 216 GLN A O 1
ATOM 1740 N N . SER A 1 217 ? 25.629 -22.701 81.992 1.00 56.53 217 SER A N 1
ATOM 1741 C CA . SER A 1 217 ? 24.934 -23.814 82.666 1.00 56.53 217 SER A CA 1
ATOM 1742 C C . SER A 1 217 ? 25.162 -25.189 82.020 1.00 56.53 217 SER A C 1
ATOM 1744 O O . SER A 1 217 ? 24.845 -26.213 82.637 1.00 56.53 217 SER A O 1
ATOM 1746 N N . PHE A 1 218 ? 25.729 -25.224 80.811 1.00 55.75 218 PHE A N 1
ATOM 1747 C CA . PHE A 1 218 ? 26.294 -26.429 80.199 1.00 55.75 218 PHE A CA 1
ATOM 1748 C C . PHE A 1 218 ? 27.734 -26.690 80.678 1.00 55.75 218 PHE A C 1
ATOM 1750 O O . PHE A 1 218 ? 28.104 -27.837 80.894 1.00 55.75 218 PHE A O 1
ATOM 1757 N N . SER A 1 219 ? 28.524 -25.638 80.935 1.00 51.38 219 SER A N 1
ATOM 1758 C CA . SER A 1 219 ? 29.918 -25.758 81.396 1.00 51.38 219 SER A CA 1
ATOM 1759 C C . SER A 1 219 ? 30.085 -26.224 82.851 1.00 51.38 219 SER A C 1
ATOM 1761 O O . SER A 1 219 ? 31.164 -26.681 83.197 1.00 51.38 219 SER A O 1
ATOM 1763 N N . VAL A 1 220 ? 29.063 -26.099 83.705 1.00 55.16 220 VAL A N 1
ATOM 1764 C CA . VAL A 1 220 ? 29.089 -26.571 85.113 1.00 55.16 220 VAL A CA 1
ATOM 1765 C C . VAL A 1 220 ? 28.577 -28.019 85.244 1.00 55.16 220 VAL A C 1
ATOM 1767 O O . VAL A 1 220 ? 28.629 -28.610 86.316 1.00 55.16 220 VAL A O 1
ATOM 1770 N N . ARG A 1 221 ? 28.058 -28.600 84.153 1.00 50.59 221 ARG A N 1
ATOM 1771 C CA . ARG A 1 221 ? 27.506 -29.965 84.106 1.00 50.59 221 ARG A CA 1
ATOM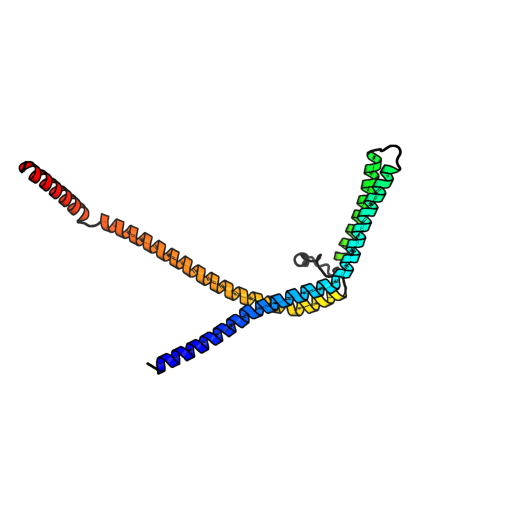 1772 C C . ARG A 1 221 ? 28.413 -30.996 83.423 1.00 50.59 221 ARG A C 1
ATOM 1774 O O . ARG A 1 221 ? 27.977 -32.135 83.275 1.00 50.59 221 ARG A O 1
ATOM 1781 N N . ASN A 1 222 ? 29.635 -30.608 83.056 1.00 44.41 222 ASN A N 1
ATOM 1782 C CA . ASN A 1 222 ? 30.702 -31.504 82.605 1.00 44.41 222 ASN A CA 1
ATOM 1783 C C . ASN A 1 222 ? 31.820 -31.552 83.641 1.00 44.41 222 ASN A C 1
ATOM 1785 O O . ASN A 1 222 ? 32.199 -30.458 84.117 1.00 44.41 222 ASN A O 1
#